Protein AF-0000000083411180 (afdb_homodimer)

Secondary structure (DSSP, 8-state):
-PPP-HHHHHHHHHHHHHHHIIIIIHHHHHHHHHHH----SHHHHHHHHHHHHHIIIIIIHHHHHHHHHHHHHHHHHSTTTTTSSHHHHHHHHHHHHHHHIIIIIIHHHHHHT---HHHHHH-HHHHHHHHHHHHHHHHHHHHHHHHHHHHHHH-TT-------/-PPP-HHHHHHHHHHHHHHHIIIIIHHHHHHHHHHH----SHHHHHHHHHHHHHIIIIIIHHHHHHHHHHHHHHHHHSTTTTTSSHHHHHHHHHHHHHHHIIIIIIHHHHHHT---HHHHHH-HHHHHHHHHHHHHHHHHHHHHHHHHHHHHHH-TT-------

Radius of gyration: 21.6 Å; Cα contacts (8 Å, |Δi|>4): 371; chains: 2; bounding box: 42×68×46 Å

pLDDT: mean 94.05, std 9.67, range [47.85, 98.76]

Nearest PDB structures (foldseek):
  6pe4-assembly1_H  TM=3.174E-01  e=6.346E+00  Saccharomyces cerevisiae S288C
  6h2e-assembly1_Q-2  TM=2.188E-01  e=1.494E+00  Aeromonas hydrophila subsp. hydrophila AL09-71
  8xgm-assembly1_A  TM=3.229E-01  e=8.076E+00  Homo sapiens
  6r1j-assembly1_J-2  TM=2.114E-01  e=5.491E+00  Aeromonas hydrophila J-1
  6h2e-assembly1_Q-2  TM=2.203E-01  e=1.494E+00  Aeromonas hydrophila subsp. hydrophila AL09-71

Organism: NCBI:txid2530390

Sequence (328 aa):
MKSLGITGQKWLKTFHLFAAILWIGCGVAMNLLRVAVTPTTPEGMSTLSLAIKILDDLLIFGGVIGILVTAIVYGIWTKWGFFRQRWLSVKWLLTIVMILIGWIIMGPAVNGNVQSPEWYLSNIDTYDANLATSAVWGPVQLLLLTVVLIISVFKPWKAKIKRPMKSLGITGQKWLKTFHLFAAILWIGCGVAMNLLRVAVTPTTPEGMSTLSLAIKILDDLLIFGGVIGILVTAIVYGIWTKWGFFRQRWLSVKWLLTIVMILIGWIIMGPAVNGNVQSPEWYLSNIDTYDANLATSAVWGPVQLLLLTVVLIISVFKPWKAKIKRP

Structure (mmCIF, N/CA/C/O backbone):
data_AF-0000000083411180-model_v1
#
loop_
_entity.id
_entity.type
_entity.pdbx_description
1 polymer 'DUF2269 family protein'
#
loop_
_atom_site.group_PDB
_atom_site.id
_atom_site.type_symbol
_atom_site.label_atom_id
_atom_site.label_alt_id
_atom_site.label_comp_id
_atom_site.label_asym_id
_atom_site.label_entity_id
_atom_site.label_seq_id
_atom_site.pdbx_PDB_ins_code
_atom_site.Cartn_x
_atom_site.Cartn_y
_atom_site.Cartn_z
_atom_site.occupancy
_atom_site.B_iso_or_equiv
_atom_site.auth_seq_id
_atom_site.auth_comp_id
_atom_site.auth_asym_id
_atom_site.auth_atom_id
_atom_site.pdbx_PDB_model_num
ATOM 1 N N . MET A 1 1 ? -13.916 14.996 29.148 1 50.85 1 MET A N 1
ATOM 2 C CA . MET A 1 1 ? -12.967 13.906 28.938 1 50.85 1 MET A CA 1
ATOM 3 C C . MET A 1 1 ? -11.643 14.435 28.395 1 50.85 1 MET A C 1
ATOM 5 O O . MET A 1 1 ? -11.603 15.495 27.769 1 50.85 1 MET A O 1
ATOM 9 N N . LYS A 1 2 ? -10.488 14.016 28.908 1 68.26 2 LYS A N 1
ATOM 10 C CA . LYS A 1 2 ? -9.198 14.638 28.624 1 68.26 2 LYS A CA 1
ATOM 11 C C . LYS A 1 2 ? -8.8 14.438 27.165 1 68.26 2 LYS A C 1
ATOM 13 O O . LYS A 1 2 ? -8.918 13.334 26.629 1 68.26 2 LYS A O 1
ATOM 18 N N . SER A 1 3 ? -8.649 15.371 26.339 1 84.63 3 SER A N 1
ATOM 19 C CA . SER A 1 3 ? -8.206 15.4 24.949 1 84.63 3 SER A CA 1
ATOM 20 C C . SER A 1 3 ? -6.733 15.026 24.83 1 84.63 3 SER A C 1
ATOM 22 O O . SER A 1 3 ? -5.955 15.24 25.763 1 84.63 3 SER A O 1
ATOM 24 N N . LEU A 1 4 ? -6.436 14.191 23.864 1 89.05 4 LEU A N 1
ATOM 25 C CA . LEU A 1 4 ? -5.054 13.807 23.597 1 89.05 4 LEU A CA 1
ATOM 26 C C . LEU A 1 4 ? -4.169 15.038 23.438 1 89.05 4 LEU A C 1
ATOM 28 O O . LEU A 1 4 ? -4.584 16.033 22.839 1 89.05 4 LEU A O 1
ATOM 32 N N . GLY A 1 5 ? -3.046 14.958 24.093 1 92.14 5 GLY A N 1
ATOM 33 C CA . GLY A 1 5 ? -2.061 16.004 23.869 1 92.14 5 GLY A CA 1
ATOM 34 C C . GLY A 1 5 ? -1.493 15.999 22.463 1 92.14 5 GLY A C 1
ATOM 35 O O . GLY A 1 5 ? -1.866 15.159 21.64 1 92.14 5 GLY A O 1
ATOM 36 N N . ILE A 1 6 ? -0.685 16.933 22.155 1 92.09 6 ILE A N 1
ATOM 37 C CA . ILE A 1 6 ? -0.14 17.117 20.814 1 92.09 6 ILE A CA 1
ATOM 38 C C . ILE A 1 6 ? 0.638 15.871 20.398 1 92.09 6 ILE A C 1
ATOM 40 O O . ILE A 1 6 ? 0.512 15.403 19.263 1 92.09 6 ILE A O 1
ATOM 44 N N . THR A 1 7 ? 1.484 15.313 21.27 1 94.46 7 THR A N 1
ATOM 45 C CA . THR A 1 7 ? 2.273 14.124 20.969 1 94.46 7 THR A CA 1
ATOM 46 C C . THR A 1 7 ? 1.366 12.925 20.709 1 94.46 7 THR A C 1
ATOM 48 O O . THR A 1 7 ? 1.62 12.133 19.798 1 94.46 7 THR A O 1
ATOM 51 N N . GLY A 1 8 ? 0.385 12.74 21.547 1 95.41 8 GLY A N 1
ATOM 52 C CA . GLY A 1 8 ? -0.59 11.681 21.338 1 95.41 8 GLY A CA 1
ATOM 53 C C . GLY A 1 8 ? -1.296 11.776 19.999 1 95.41 8 GLY A C 1
ATOM 54 O O . GLY A 1 8 ? -1.516 10.762 19.334 1 95.41 8 GLY A O 1
ATOM 55 N N . GLN A 1 9 ? -1.606 12.923 19.578 1 94.99 9 GLN A N 1
ATOM 56 C CA . GLN A 1 9 ? -2.277 13.131 18.299 1 94.99 9 GLN A CA 1
ATOM 57 C C . GLN A 1 9 ? -1.353 12.796 17.132 1 94.99 9 GLN A C 1
ATOM 59 O O . GLN A 1 9 ? -1.802 12.284 16.105 1 94.99 9 GLN A O 1
ATOM 64 N N . LYS A 1 10 ? -0.122 13.113 17.309 1 96.63 10 LYS A N 1
ATOM 65 C CA . LYS A 1 10 ? 0.842 12.782 16.264 1 96.63 10 LYS A CA 1
ATOM 66 C C . LYS A 1 10 ? 0.992 11.271 16.112 1 96.63 10 LYS A C 1
ATOM 68 O O . LYS A 1 10 ? 1.085 10.76 14.994 1 96.63 10 LYS A O 1
ATOM 73 N N . TRP A 1 11 ? 1 10.586 17.222 1 97.34 11 TRP A N 1
ATOM 74 C CA . TRP A 1 11 ? 1.05 9.129 17.159 1 97.34 11 TRP A CA 1
ATOM 75 C C . TRP A 1 11 ? -0.223 8.567 16.534 1 97.34 11 TRP A C 1
ATOM 77 O O . TRP A 1 11 ? -0.169 7.622 15.744 1 97.34 11 TRP A O 1
ATOM 87 N N . LEU A 1 12 ? -1.324 9.099 16.984 1 96.78 12 LEU A N 1
ATOM 88 C CA . LEU A 1 12 ? -2.593 8.675 16.403 1 96.78 12 LEU A CA 1
ATOM 89 C C . LEU A 1 12 ? -2.59 8.868 14.89 1 96.78 12 LEU A C 1
ATOM 91 O O . LEU A 1 12 ? -3.021 7.984 14.147 1 96.78 12 LEU A O 1
ATOM 95 N N . LYS A 1 13 ? -2.102 10.02 14.448 1 97.51 13 LYS A N 1
ATOM 96 C CA . LYS A 1 13 ? -1.993 10.299 13.019 1 97.51 13 LYS A CA 1
ATOM 97 C C . LYS A 1 13 ? -1.077 9.292 12.33 1 97.51 13 LYS A C 1
ATOM 99 O O . LYS A 1 13 ? -1.385 8.81 11.238 1 97.51 13 LYS A O 1
ATOM 104 N N . THR A 1 14 ? -0.005 9.012 12.95 1 98.24 14 THR A N 1
ATOM 105 C CA . THR A 1 14 ? 0.943 8.051 12.399 1 98.24 14 THR A CA 1
ATOM 106 C C . THR A 1 14 ? 0.282 6.689 12.204 1 98.24 14 THR A C 1
ATOM 108 O O . THR A 1 14 ? 0.379 6.094 11.129 1 98.24 14 THR A O 1
ATOM 111 N N . PHE A 1 15 ? -0.417 6.241 13.208 1 98.25 15 PHE A N 1
ATOM 112 C CA . PHE A 1 15 ? -1.075 4.942 13.137 1 98.25 15 PHE A CA 1
ATOM 113 C C . PHE A 1 15 ? -2.197 4.959 12.105 1 98.25 15 PHE A C 1
ATOM 115 O O . PHE A 1 15 ? -2.398 3.981 11.382 1 98.25 15 PHE A O 1
ATOM 122 N N . HIS A 1 16 ? -2.905 6.027 12.081 1 98.1 16 HIS A N 1
ATOM 123 C CA . HIS A 1 16 ? -3.975 6.184 11.103 1 98.1 16 HIS A CA 1
ATOM 124 C C . HIS A 1 16 ? -3.432 6.141 9.679 1 98.1 16 HIS A C 1
ATOM 126 O O . HIS A 1 16 ? -3.985 5.452 8.819 1 98.1 16 HIS A O 1
ATOM 132 N N . LEU A 1 17 ? -2.334 6.837 9.452 1 98.46 17 LEU A N 1
ATOM 133 C CA . LEU A 1 17 ? -1.699 6.844 8.139 1 98.46 17 LEU A CA 1
ATOM 134 C C . LEU A 1 17 ? -1.209 5.45 7.763 1 98.46 17 LEU A C 1
ATOM 136 O O . LEU A 1 17 ? -1.357 5.023 6.616 1 98.46 17 LEU A O 1
ATOM 140 N N . PHE A 1 18 ? -0.658 4.775 8.721 1 98.53 18 PHE A N 1
ATOM 141 C CA . PHE A 1 18 ? -0.179 3.424 8.456 1 98.53 18 PHE A CA 1
ATOM 142 C C . PHE A 1 18 ? -1.332 2.508 8.064 1 98.53 18 PHE A C 1
ATOM 144 O O . PHE A 1 18 ? -1.211 1.714 7.129 1 98.53 18 PHE A O 1
ATOM 151 N N . ALA A 1 19 ? -2.407 2.587 8.777 1 98.62 19 ALA A N 1
ATOM 152 C CA . ALA A 1 19 ? -3.589 1.792 8.454 1 98.62 19 ALA A CA 1
ATOM 153 C C . ALA A 1 19 ? -4.111 2.128 7.06 1 98.62 19 ALA A C 1
ATOM 155 O O . ALA A 1 19 ? -4.51 1.236 6.307 1 98.62 19 ALA A O 1
ATOM 156 N N . ALA A 1 20 ? -4.122 3.363 6.716 1 98.61 20 ALA A N 1
ATOM 157 C CA . ALA A 1 20 ? -4.561 3.795 5.392 1 98.61 20 ALA A CA 1
ATOM 158 C C . ALA A 1 20 ? -3.648 3.239 4.303 1 98.61 20 ALA A C 1
ATOM 160 O O . ALA A 1 20 ? -4.119 2.821 3.243 1 98.61 20 ALA A O 1
ATOM 161 N N . ILE A 1 21 ? -2.388 3.244 4.555 1 98.75 21 ILE A N 1
ATOM 162 C CA . ILE A 1 21 ? -1.39 2.727 3.625 1 98.75 21 ILE A CA 1
ATOM 163 C C . ILE A 1 21 ? -1.644 1.243 3.369 1 98.75 21 ILE A C 1
ATOM 165 O O . ILE A 1 21 ? -1.565 0.781 2.228 1 98.75 21 ILE A O 1
ATOM 169 N N . LEU A 1 22 ? -1.953 0.564 4.42 1 98.66 22 LEU A N 1
ATOM 170 C CA . LEU A 1 22 ? -2.229 -0.859 4.26 1 98.66 22 LEU A CA 1
ATOM 171 C C . LEU A 1 22 ? -3.485 -1.079 3.423 1 98.66 22 LEU A C 1
ATOM 173 O O . LEU A 1 22 ? -3.499 -1.925 2.526 1 98.66 22 LEU A O 1
ATOM 177 N N . TRP A 1 23 ? -4.488 -0.313 3.718 1 98.64 23 TRP A N 1
ATOM 178 C CA . TRP A 1 23 ? -5.758 -0.484 3.02 1 98.64 23 TRP A CA 1
ATOM 179 C C . TRP A 1 23 ? -5.639 -0.052 1.562 1 98.64 23 TRP A C 1
ATOM 181 O O . TRP A 1 23 ? -5.845 -0.858 0.651 1 98.64 23 TRP A O 1
ATOM 191 N N . ILE A 1 24 ? -5.224 1.113 1.272 1 98.63 24 ILE A N 1
ATOM 192 C CA . ILE A 1 24 ? -5.169 1.659 -0.079 1 98.63 24 ILE A CA 1
ATOM 193 C C . ILE A 1 24 ? -4.055 0.974 -0.868 1 98.63 24 ILE A C 1
ATOM 195 O O . ILE A 1 24 ? -4.264 0.547 -2.006 1 98.63 24 ILE A O 1
ATOM 199 N N . GLY A 1 25 ? -2.874 0.87 -0.273 1 98.48 25 GLY A N 1
ATOM 200 C CA . GLY A 1 25 ? -1.745 0.254 -0.952 1 98.48 25 GLY A CA 1
ATOM 201 C C . GLY A 1 25 ? -2.006 -1.183 -1.359 1 98.48 25 GLY A C 1
ATOM 202 O O . GLY A 1 25 ? -1.682 -1.585 -2.479 1 98.48 25 GLY A O 1
ATOM 203 N N . CYS A 1 26 ? -2.559 -1.893 -0.445 1 98.1 26 CYS A N 1
ATOM 204 C CA . CYS A 1 26 ? -2.873 -3.283 -0.757 1 98.1 26 CYS A CA 1
ATOM 205 C C . CYS A 1 26 ? -3.976 -3.37 -1.805 1 98.1 26 CYS A C 1
ATOM 207 O O . CYS A 1 26 ? -3.966 -4.266 -2.651 1 98.1 26 CYS A O 1
ATOM 209 N N . GLY A 1 27 ? -4.971 -2.519 -1.673 1 98.19 27 GLY A N 1
ATOM 210 C CA . GLY A 1 27 ? -5.982 -2.471 -2.717 1 98.19 27 GLY A CA 1
ATOM 211 C C . GLY A 1 27 ? -5.397 -2.288 -4.105 1 98.19 27 GLY A C 1
ATOM 212 O O . GLY A 1 27 ? -5.787 -2.983 -5.045 1 98.19 27 GLY A O 1
ATOM 213 N N . VAL A 1 28 ? -4.476 -1.399 -4.241 1 98.64 28 VAL A N 1
ATOM 214 C CA . VAL A 1 28 ? -3.84 -1.153 -5.531 1 98.64 28 VAL A CA 1
ATOM 215 C C . VAL A 1 28 ? -3.053 -2.388 -5.963 1 98.64 28 VAL A C 1
ATOM 217 O O . VAL A 1 28 ? -3.12 -2.799 -7.124 1 98.64 28 VAL A O 1
ATOM 220 N N . ALA A 1 29 ? -2.34 -2.997 -5.045 1 98.65 29 ALA A N 1
ATOM 221 C CA . ALA A 1 29 ? -1.526 -4.172 -5.343 1 98.65 29 ALA A CA 1
ATOM 222 C C . ALA A 1 29 ? -2.389 -5.325 -5.845 1 98.65 29 ALA A C 1
ATOM 224 O O . ALA A 1 29 ? -2.067 -5.955 -6.855 1 98.65 29 ALA A O 1
ATOM 225 N N . MET A 1 30 ? -3.458 -5.566 -5.164 1 98.35 30 MET A N 1
ATOM 226 C CA . MET A 1 30 ? -4.34 -6.67 -5.534 1 98.35 30 MET A CA 1
ATOM 227 C C . MET A 1 30 ? -4.941 -6.446 -6.917 1 98.35 30 MET A C 1
ATOM 229 O O . MET A 1 30 ? -5.042 -7.38 -7.714 1 98.35 30 MET A O 1
ATOM 233 N N . ASN A 1 31 ? -5.375 -5.238 -7.127 1 97.97 31 ASN A N 1
ATOM 234 C CA . ASN A 1 31 ? -5.976 -4.941 -8.423 1 97.97 31 ASN A CA 1
ATOM 235 C C . ASN A 1 31 ? -4.954 -5.041 -9.552 1 97.97 31 ASN A C 1
ATOM 237 O O . ASN A 1 31 ? -5.277 -5.503 -10.648 1 97.97 31 ASN A O 1
ATOM 241 N N . LEU A 1 32 ? -3.763 -4.613 -9.283 1 98.43 32 LEU A N 1
ATOM 242 C CA . LEU A 1 32 ? -2.714 -4.73 -10.29 1 98.43 32 LEU A CA 1
ATOM 243 C C . LEU A 1 32 ? -2.4 -6.194 -10.581 1 98.43 32 LEU A C 1
ATOM 245 O O . LEU A 1 32 ? -2.288 -6.59 -11.743 1 98.43 32 LEU A O 1
ATOM 249 N N . LEU A 1 33 ? -2.272 -6.999 -9.586 1 98.32 33 LEU A N 1
ATOM 250 C CA . LEU A 1 33 ? -1.965 -8.414 -9.767 1 98.32 33 LEU A CA 1
ATOM 251 C C . LEU A 1 33 ? -3.053 -9.107 -10.58 1 98.32 33 LEU A C 1
ATOM 253 O O . LEU A 1 33 ? -2.757 -9.941 -11.438 1 98.32 33 LEU A O 1
ATOM 257 N N . ARG A 1 34 ? -4.247 -8.739 -10.26 1 96.77 34 ARG A N 1
ATOM 258 C CA . ARG A 1 34 ? -5.374 -9.352 -10.956 1 96.77 34 ARG A CA 1
ATOM 259 C C . ARG A 1 34 ? -5.282 -9.116 -12.46 1 96.77 34 ARG A C 1
ATOM 261 O O . ARG A 1 34 ? -5.597 -10.006 -13.253 1 96.77 34 ARG A O 1
ATOM 268 N N . VAL A 1 35 ? -4.807 -7.98 -12.846 1 96.78 35 VAL A N 1
ATOM 269 C CA . VAL A 1 35 ? -4.848 -7.635 -14.264 1 96.78 35 VAL A CA 1
ATOM 270 C C . VAL A 1 35 ? -3.508 -7.968 -14.916 1 96.78 35 VAL A C 1
ATOM 272 O O . VAL A 1 35 ? -3.45 -8.271 -16.109 1 96.78 35 VAL A O 1
ATOM 275 N N . ALA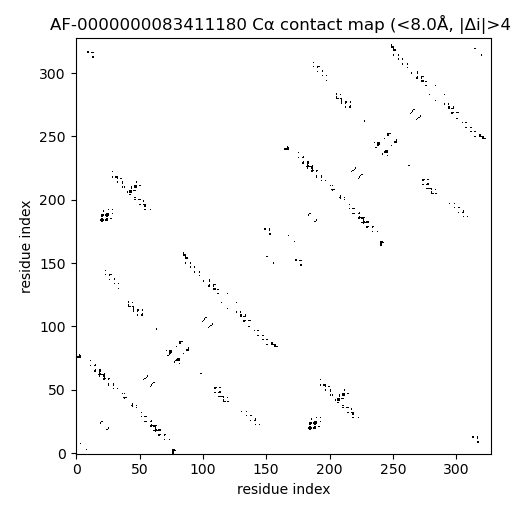 A 1 36 ? -2.445 -7.981 -14.22 1 97.35 36 ALA A N 1
ATOM 276 C CA . ALA A 1 36 ? -1.12 -8.05 -14.831 1 97.35 36 ALA A CA 1
ATOM 277 C C . ALA A 1 36 ? -0.561 -9.469 -14.771 1 97.35 36 ALA A C 1
ATOM 279 O O . ALA A 1 36 ? 0.407 -9.791 -15.463 1 97.35 36 ALA A O 1
ATOM 280 N N . VAL A 1 37 ? -1.049 -10.266 -13.89 1 97.21 37 VAL A N 1
ATOM 281 C CA . VAL A 1 37 ? -0.629 -11.66 -13.79 1 97.21 37 VAL A CA 1
ATOM 282 C C . VAL A 1 37 ? -1.756 -12.574 -14.265 1 97.21 37 VAL A C 1
ATOM 284 O O . VAL A 1 37 ? -2.807 -12.66 -13.624 1 97.21 37 VAL A O 1
ATOM 287 N N . THR A 1 38 ? -1.512 -13.287 -15.366 1 96.1 38 THR A N 1
ATOM 288 C CA . THR A 1 38 ? -2.534 -14.134 -15.971 1 96.1 38 THR A CA 1
ATOM 289 C C . THR A 1 38 ? -2.045 -15.575 -16.083 1 96.1 38 THR A C 1
ATOM 291 O O . THR A 1 38 ? -1.661 -16.024 -17.166 1 96.1 38 THR A O 1
ATOM 294 N N . PRO A 1 39 ? -2.17 -16.252 -14.993 1 95.53 39 PRO A N 1
ATOM 295 C CA . PRO A 1 39 ? -1.729 -17.648 -15.056 1 95.53 39 PRO A CA 1
ATOM 296 C C . PRO A 1 39 ? -2.577 -18.492 -16.004 1 95.53 39 PRO A C 1
ATOM 298 O O . PRO A 1 39 ? -3.789 -18.285 -16.105 1 95.53 39 PRO A O 1
ATOM 301 N N . THR A 1 40 ? -1.928 -19.483 -16.65 1 94.03 40 THR A N 1
ATOM 302 C CA . THR A 1 40 ? -2.622 -20.347 -17.599 1 94.03 40 THR A CA 1
ATOM 303 C C . THR A 1 40 ? -2.678 -21.782 -17.084 1 94.03 40 THR A C 1
ATOM 305 O O . THR A 1 40 ? -3.256 -22.658 -17.731 1 94.03 40 THR A O 1
ATOM 308 N N . THR A 1 41 ? -2.067 -22.085 -16 1 96.49 41 THR A N 1
ATOM 309 C CA . THR A 1 41 ? -2.082 -23.421 -15.414 1 96.49 41 THR A CA 1
ATOM 310 C C . THR A 1 41 ? -2.838 -23.422 -14.089 1 96.49 41 THR A C 1
ATOM 312 O O . THR A 1 41 ? -2.88 -22.407 -13.391 1 96.49 41 THR A O 1
ATOM 315 N N . PRO A 1 42 ? -3.373 -24.547 -13.705 1 97.52 42 PRO A N 1
ATOM 316 C CA . PRO A 1 42 ? -4.073 -24.655 -12.422 1 97.52 42 PRO A CA 1
ATOM 317 C C . PRO A 1 42 ? -3.19 -24.276 -11.235 1 97.52 42 PRO A C 1
ATOM 319 O O . PRO A 1 42 ? -3.655 -23.62 -10.299 1 97.52 42 PRO A O 1
ATOM 322 N N . GLU A 1 43 ? -1.929 -24.665 -11.274 1 97.32 43 GLU A N 1
ATOM 323 C CA . GLU A 1 43 ? -1.007 -24.339 -10.19 1 97.32 43 GLU A CA 1
ATOM 324 C C . GLU A 1 43 ? -0.784 -22.833 -10.089 1 97.32 43 GLU A C 1
ATOM 326 O O . GLU A 1 43 ? -0.739 -22.279 -8.988 1 97.32 43 GLU A O 1
ATOM 331 N N . GLY A 1 44 ? -0.622 -22.253 -11.253 1 97.78 44 GLY A N 1
ATOM 332 C CA . GLY A 1 44 ? -0.48 -20.806 -11.279 1 97.78 44 GLY A CA 1
ATOM 333 C C . GLY A 1 44 ? -1.711 -20.076 -10.776 1 97.78 44 GLY A C 1
ATOM 334 O O . GLY A 1 44 ? -1.6 -19.104 -10.027 1 97.78 44 GLY A O 1
ATOM 335 N N . MET A 1 45 ? -2.86 -20.552 -11.174 1 98.18 45 MET A N 1
ATOM 336 C CA . MET A 1 45 ? -4.121 -19.952 -10.745 1 98.18 45 MET A CA 1
ATOM 337 C C . MET A 1 45 ? -4.297 -20.08 -9.235 1 98.18 45 MET A C 1
ATOM 339 O O . MET A 1 45 ? -4.716 -19.13 -8.572 1 98.18 45 MET A O 1
ATOM 343 N N . SER A 1 46 ? -3.986 -21.202 -8.732 1 98.26 46 SER A N 1
ATOM 344 C CA . SER A 1 46 ? -4.08 -21.439 -7.295 1 98.26 46 SER A CA 1
ATOM 345 C C . SER A 1 46 ? -3.13 -20.53 -6.522 1 98.26 46 SER A C 1
ATOM 347 O O . SER A 1 46 ? -3.513 -19.941 -5.509 1 98.26 46 SER A O 1
ATOM 349 N N . THR A 1 47 ? -1.916 -20.36 -7.012 1 98.39 47 THR A N 1
ATOM 350 C CA . THR A 1 47 ? -0.911 -19.534 -6.354 1 98.39 47 THR A CA 1
ATOM 351 C C . THR A 1 47 ? -1.335 -18.068 -6.348 1 98.39 47 THR A C 1
ATOM 353 O O . THR A 1 47 ? -1.26 -17.399 -5.315 1 98.39 47 THR A O 1
ATOM 356 N N . LEU A 1 48 ? -1.782 -17.586 -7.469 1 98.47 48 LEU A N 1
ATOM 357 C CA . LEU A 1 48 ? -2.205 -16.192 -7.557 1 98.47 48 LEU A CA 1
ATOM 358 C C . LEU A 1 48 ? -3.421 -15.936 -6.673 1 98.47 48 LEU A C 1
ATOM 360 O O . LEU A 1 48 ? -3.488 -14.916 -5.983 1 98.47 48 LEU A O 1
ATOM 364 N N . SER A 1 49 ? -4.365 -16.836 -6.678 1 98.48 49 SER A N 1
ATOM 365 C CA . SER A 1 49 ? -5.57 -16.689 -5.868 1 98.48 49 SER A CA 1
ATOM 366 C C . SER A 1 49 ? -5.238 -16.67 -4.38 1 98.48 49 SER A C 1
ATOM 368 O O . SER A 1 49 ? -5.809 -15.884 -3.621 1 98.48 49 SER A O 1
ATOM 370 N N . LEU A 1 50 ? -4.355 -17.507 -4 1 98.5 50 LEU A N 1
ATOM 371 C CA . LEU A 1 50 ? -3.92 -17.525 -2.607 1 98.5 50 LEU A CA 1
ATOM 372 C C . LEU A 1 50 ? -3.223 -16.22 -2.239 1 98.5 50 LEU A C 1
ATOM 374 O O . LEU A 1 50 ? -3.453 -15.671 -1.159 1 98.5 50 LEU A O 1
ATOM 378 N N . ALA A 1 51 ? -2.347 -15.731 -3.079 1 98.6 51 ALA A N 1
ATOM 379 C CA . ALA A 1 51 ? -1.655 -14.466 -2.852 1 98.6 51 ALA A CA 1
ATOM 380 C C . ALA A 1 51 ? -2.648 -13.331 -2.616 1 98.6 51 ALA A C 1
ATOM 382 O O . ALA A 1 51 ? -2.507 -12.562 -1.663 1 98.6 51 ALA A O 1
ATOM 383 N N . ILE A 1 52 ? -3.638 -13.283 -3.435 1 98.49 52 ILE A N 1
ATOM 384 C CA . ILE A 1 52 ? -4.643 -12.229 -3.348 1 98.49 52 ILE A CA 1
ATOM 385 C C . ILE A 1 52 ? -5.429 -12.371 -2.047 1 98.49 52 ILE A C 1
ATOM 387 O O . ILE A 1 52 ? -5.692 -11.38 -1.362 1 98.49 52 ILE A O 1
ATOM 391 N N . LYS A 1 53 ? -5.786 -13.55 -1.695 1 98.46 53 LYS A N 1
ATOM 392 C CA . LYS A 1 53 ? -6.533 -13.776 -0.461 1 98.46 53 LYS A CA 1
ATOM 393 C C . LYS A 1 53 ? -5.715 -13.364 0.759 1 98.46 53 LYS A C 1
ATOM 395 O O . LYS A 1 53 ? -6.25 -12.778 1.703 1 98.46 53 LYS A O 1
ATOM 400 N N . ILE A 1 54 ? -4.486 -13.685 0.757 1 98.49 54 ILE A N 1
ATOM 401 C CA . ILE A 1 54 ? -3.621 -13.365 1.888 1 98.49 54 ILE A CA 1
ATOM 402 C C . ILE A 1 54 ? -3.507 -11.85 2.037 1 98.49 54 ILE A C 1
ATOM 404 O O . ILE A 1 54 ? -3.579 -11.322 3.149 1 98.49 54 ILE A O 1
ATOM 408 N N . LEU A 1 55 ? -3.288 -11.139 0.927 1 98.57 55 LEU A N 1
ATOM 409 C CA . LEU A 1 55 ? -3.266 -9.68 0.964 1 98.57 55 LEU A CA 1
ATOM 410 C C . LEU A 1 55 ? -4.571 -9.131 1.531 1 98.57 55 LEU A C 1
ATOM 412 O O . LEU A 1 55 ? -4.556 -8.213 2.354 1 98.57 55 LEU A O 1
ATOM 416 N N . ASP A 1 56 ? -5.634 -9.698 1.094 1 98.07 56 ASP A N 1
ATOM 417 C CA . ASP A 1 56 ? -6.946 -9.256 1.558 1 98.07 56 ASP A CA 1
ATOM 418 C C . ASP A 1 56 ? -7.128 -9.544 3.046 1 98.07 56 ASP A C 1
ATOM 420 O O . ASP A 1 56 ? -7.482 -8.651 3.818 1 98.07 56 ASP A O 1
ATOM 424 N N . ASP A 1 57 ? -6.825 -10.724 3.504 1 97.45 57 ASP A N 1
ATOM 425 C CA . ASP A 1 57 ? -7.131 -11.212 4.845 1 97.45 57 ASP A CA 1
ATOM 426 C C . ASP A 1 57 ? -6.214 -10.571 5.885 1 97.45 57 ASP A C 1
ATOM 428 O O . ASP A 1 57 ? -6.584 -10.447 7.054 1 97.45 57 ASP A O 1
ATOM 432 N N . LEU A 1 58 ? -5.067 -10.144 5.466 1 97.87 58 LEU A N 1
ATOM 433 C CA . LEU A 1 58 ? -4.128 -9.666 6.475 1 97.87 58 LEU A CA 1
ATOM 434 C C . LEU A 1 58 ? -3.905 -8.163 6.34 1 97.87 58 LEU A C 1
ATOM 436 O O . LEU A 1 58 ? -4.081 -7.416 7.305 1 97.87 58 LEU A O 1
ATOM 440 N N . LEU A 1 59 ? -3.614 -7.713 5.177 1 98.31 59 LEU A N 1
ATOM 441 C CA . LEU A 1 59 ? -3.25 -6.306 5.048 1 98.31 59 LEU A CA 1
ATOM 442 C C . LEU A 1 59 ? -4.493 -5.432 4.925 1 98.31 59 LEU A C 1
ATOM 444 O O . LEU A 1 59 ? -4.615 -4.419 5.618 1 98.31 59 LEU A O 1
ATOM 448 N N . ILE A 1 60 ? -5.429 -5.826 4 1 98.35 60 ILE A N 1
ATOM 449 C CA . ILE A 1 60 ? -6.65 -5.038 3.875 1 98.35 60 ILE A CA 1
ATOM 450 C C . ILE A 1 60 ? -7.432 -5.087 5.186 1 98.35 60 ILE A C 1
ATOM 452 O O . ILE A 1 60 ? -7.844 -4.05 5.71 1 98.35 60 ILE A O 1
ATOM 456 N N . PHE A 1 61 ? -7.647 -6.288 5.675 1 98.07 61 PHE A N 1
ATOM 457 C CA . PHE A 1 61 ? -8.383 -6.438 6.924 1 98.07 61 PHE A CA 1
ATOM 458 C C . PHE A 1 61 ? -7.706 -5.662 8.048 1 98.07 61 PHE A C 1
ATOM 460 O O . PHE A 1 61 ? -8.369 -4.94 8.797 1 98.07 61 PHE A O 1
ATOM 467 N N . GLY A 1 62 ? -6.41 -5.79 8.232 1 98.08 62 GLY A N 1
ATOM 468 C CA . GLY A 1 62 ? -5.677 -5.022 9.226 1 98.08 62 GLY A CA 1
ATOM 469 C C . GLY A 1 62 ? -5.82 -3.523 9.046 1 98.08 62 GLY A C 1
ATOM 470 O O . GLY A 1 62 ? -5.964 -2.786 10.024 1 98.08 62 GLY A O 1
ATOM 471 N N . GLY A 1 63 ? -5.721 -3.036 7.796 1 98.55 63 GLY A N 1
ATOM 472 C CA . GLY A 1 63 ? -5.932 -1.625 7.515 1 98.55 63 GLY A CA 1
ATOM 473 C C . GLY A 1 63 ? -7.315 -1.139 7.909 1 98.55 63 GLY A C 1
ATOM 474 O O . GLY A 1 63 ? -7.456 -0.065 8.497 1 98.55 63 GLY A O 1
ATOM 475 N N . VAL A 1 64 ? -8.31 -1.92 7.568 1 98.27 64 VAL A N 1
ATOM 476 C CA . VAL A 1 64 ? -9.691 -1.568 7.881 1 98.27 64 VAL A CA 1
ATOM 477 C C . VAL A 1 64 ? -9.87 -1.473 9.395 1 98.27 64 VAL A C 1
ATOM 479 O O . VAL A 1 64 ? -10.426 -0.496 9.9 1 98.27 64 VAL A O 1
ATOM 482 N N . ILE A 1 65 ? -9.401 -2.439 10.145 1 98.51 65 ILE A N 1
ATOM 483 C CA . ILE A 1 65 ? -9.5 -2.431 11.601 1 98.51 65 ILE A CA 1
ATOM 484 C C . ILE A 1 65 ? -8.735 -1.236 12.164 1 98.51 65 ILE A C 1
ATOM 486 O O . ILE A 1 65 ? -9.23 -0.536 13.051 1 98.51 65 ILE A O 1
ATOM 490 N N . GLY A 1 66 ? -7.54 -1.008 11.664 1 98.45 66 GLY A N 1
ATOM 491 C CA . GLY A 1 66 ? -6.758 0.135 12.106 1 98.45 66 GLY A CA 1
ATOM 492 C C . GLY A 1 66 ? -7.456 1.461 11.875 1 98.45 66 GLY A C 1
ATOM 493 O O . GLY A 1 66 ? -7.434 2.339 12.74 1 98.45 66 GLY A O 1
ATOM 494 N N . ILE A 1 67 ? -8.052 1.602 10.72 1 98.27 67 ILE A N 1
ATOM 495 C CA . ILE A 1 67 ? -8.772 2.824 10.378 1 98.27 67 ILE A CA 1
ATOM 496 C C . ILE A 1 67 ? -9.951 3.012 11.331 1 98.27 67 ILE A C 1
ATOM 498 O O . ILE A 1 67 ? -10.169 4.11 11.849 1 98.27 67 ILE A O 1
ATOM 502 N N . LEU A 1 68 ? -10.697 1.977 11.61 1 97.67 68 LEU A N 1
ATOM 503 C CA . LEU A 1 68 ? -11.857 2.072 12.489 1 97.67 68 LEU A CA 1
ATOM 504 C C . LEU A 1 68 ? -11.435 2.42 13.912 1 97.67 68 LEU A C 1
ATOM 506 O O . LEU A 1 68 ? -12.05 3.273 14.556 1 97.67 68 LEU A O 1
ATOM 510 N N . VAL A 1 69 ? -10.405 1.799 14.403 1 97.79 69 VAL A N 1
ATOM 511 C CA . VAL A 1 69 ? -9.921 2.052 15.756 1 97.79 69 VAL A CA 1
ATOM 512 C C . VAL A 1 69 ? -9.439 3.496 15.871 1 97.79 69 VAL A C 1
ATOM 514 O O . VAL A 1 69 ? -9.816 4.211 16.804 1 97.79 69 VAL A O 1
ATOM 517 N N . THR A 1 70 ? -8.648 3.955 14.91 1 96.78 70 THR A N 1
ATOM 518 C CA . THR A 1 70 ? -8.118 5.312 14.983 1 96.78 70 THR A CA 1
ATOM 519 C C . THR A 1 70 ? -9.23 6.338 14.786 1 96.78 70 THR A C 1
ATOM 521 O O . THR A 1 70 ? -9.188 7.426 15.364 1 96.78 70 THR A O 1
ATOM 524 N N . ALA A 1 71 ? -10.149 5.998 13.946 1 94.6 71 ALA A N 1
ATOM 525 C CA . ALA A 1 71 ? -11.288 6.895 13.765 1 94.6 71 ALA A CA 1
ATOM 526 C C . ALA A 1 71 ? -12.074 7.052 15.064 1 94.6 71 ALA A C 1
ATOM 528 O O . ALA A 1 71 ? -12.528 8.151 15.393 1 94.6 71 ALA A O 1
ATOM 529 N N . ILE A 1 72 ? -12.278 6.022 15.792 1 94.86 72 ILE A N 1
ATOM 530 C CA . ILE A 1 72 ? -12.99 6.062 17.065 1 94.86 72 ILE A CA 1
ATOM 531 C C . ILE A 1 72 ? -12.193 6.884 18.076 1 94.86 72 ILE A C 1
ATOM 533 O O . ILE A 1 72 ? -12.758 7.714 18.793 1 94.86 72 ILE A O 1
ATOM 537 N N . VAL A 1 73 ? -10.924 6.644 18.131 1 94.23 73 VAL A N 1
ATOM 538 C CA . VAL A 1 73 ? -10.078 7.392 19.054 1 94.23 73 VAL A CA 1
ATOM 539 C C . VAL A 1 73 ? -10.12 8.878 18.705 1 94.23 73 VAL A C 1
ATOM 541 O O . VAL A 1 73 ? -10.226 9.728 19.592 1 94.23 73 VAL A O 1
ATOM 544 N N . TYR A 1 74 ? -10.068 9.229 17.449 1 91.31 74 TYR A N 1
ATOM 545 C CA . TYR A 1 74 ? -10.201 10.616 17.018 1 91.31 74 TYR A CA 1
ATOM 546 C C . TYR A 1 74 ? -11.522 11.21 17.493 1 91.31 74 TYR A C 1
ATOM 548 O O . TYR A 1 74 ? -11.564 12.35 17.961 1 91.31 74 TYR A O 1
ATOM 556 N N . GLY A 1 75 ? -12.537 10.486 17.314 1 89.67 75 GLY A N 1
ATOM 557 C CA . GLY A 1 75 ? -13.865 10.959 17.672 1 89.67 75 GLY A CA 1
ATOM 558 C C . GLY A 1 75 ? -14.031 11.202 19.16 1 89.67 75 GLY A C 1
ATOM 559 O O . GLY A 1 75 ? -14.718 12.141 19.568 1 89.67 75 GLY A O 1
ATOM 560 N N . ILE A 1 76 ? -13.375 10.461 19.96 1 90.58 76 ILE A N 1
ATOM 561 C CA . ILE A 1 76 ? -13.586 10.51 21.403 1 90.58 76 ILE A CA 1
ATOM 562 C C . ILE A 1 76 ? -12.555 11.435 22.044 1 90.58 76 ILE A C 1
ATOM 564 O O . ILE A 1 76 ? -12.881 12.206 22.95 1 90.58 76 ILE A O 1
ATOM 568 N N . TRP A 1 77 ? -11.38 11.378 21.577 1 89.73 77 TRP A N 1
ATOM 569 C CA . TRP A 1 77 ? -10.303 11.963 22.368 1 89.73 77 TRP A CA 1
ATOM 570 C C . TRP A 1 77 ? -9.689 13.161 21.65 1 89.73 77 TRP A C 1
ATOM 572 O O . TRP A 1 77 ? -8.585 13.595 21.987 1 89.73 77 TRP A O 1
ATOM 582 N N . THR A 1 78 ? -10.352 13.62 20.622 1 84.93 78 THR A N 1
ATOM 583 C CA . THR A 1 78 ? -9.919 14.862 19.992 1 84.93 78 THR A CA 1
ATOM 584 C C . THR A 1 78 ? -11.095 15.818 19.816 1 84.93 78 THR A C 1
ATOM 586 O O . THR A 1 78 ? -12.238 15.466 20.118 1 84.93 78 THR A O 1
ATOM 589 N N . LYS A 1 79 ? -10.765 17.06 19.364 1 80.55 79 LYS A N 1
ATOM 590 C CA . LYS A 1 79 ? -11.765 18.119 19.264 1 80.55 79 LYS A CA 1
ATOM 591 C C . LYS A 1 79 ? -12.698 17.885 18.08 1 80.55 79 LYS A C 1
ATOM 593 O O . LYS A 1 79 ? -13.732 18.545 17.957 1 80.55 79 LYS A O 1
ATOM 598 N N . TRP A 1 80 ? -12.341 16.926 17.276 1 80.46 80 TRP A N 1
ATOM 599 C CA . TRP A 1 80 ? -13.064 16.778 16.017 1 80.46 80 TRP A CA 1
ATOM 600 C C . TRP A 1 80 ? -14.384 16.043 16.231 1 80.46 80 TRP A C 1
ATOM 602 O O . TRP A 1 80 ? -15.326 16.21 15.453 1 80.46 80 TRP A O 1
ATOM 612 N N . GLY A 1 81 ? -14.499 15.169 17.296 1 78.73 81 GLY A N 1
ATOM 613 C CA . GLY A 1 81 ? -15.733 14.43 17.504 1 78.73 81 GLY A CA 1
ATOM 614 C C . GLY A 1 81 ? -16.076 13.504 16.352 1 78.73 81 GLY A C 1
ATOM 615 O O . GLY A 1 81 ? -15.255 13.288 15.458 1 78.73 81 GLY A O 1
ATOM 616 N N . PHE A 1 82 ? -17.248 12.935 16.268 1 79.92 82 PHE A N 1
ATOM 617 C CA . PHE A 1 82 ? -17.637 11.966 15.251 1 79.92 82 PHE A CA 1
ATOM 618 C C . PHE A 1 82 ? -18.346 12.653 14.091 1 79.92 82 PHE A C 1
ATOM 620 O O . PHE A 1 82 ? -18.095 12.335 12.927 1 79.92 82 PHE A O 1
ATOM 627 N N . PHE A 1 83 ? -19.182 13.586 14.322 1 80.82 83 PHE A N 1
ATOM 628 C CA . PHE A 1 83 ? -20.02 14.151 13.27 1 80.82 83 PHE A CA 1
ATOM 629 C C . PHE A 1 83 ? -20.074 15.67 13.38 1 80.82 83 PHE A C 1
ATOM 631 O O . PHE A 1 83 ? -21.077 16.289 13.016 1 80.82 83 PHE A O 1
ATOM 638 N N . ARG A 1 84 ? -19.048 16.205 13.813 1 82.64 84 ARG A N 1
ATOM 639 C CA . ARG A 1 84 ? -19.064 17.647 14.037 1 82.64 84 ARG A CA 1
ATOM 640 C C . ARG A 1 84 ? -18.8 18.405 12.741 1 82.64 84 ARG A C 1
ATOM 642 O O . ARG A 1 84 ? -19.26 19.536 12.572 1 82.64 84 ARG A O 1
ATOM 649 N N . GLN A 1 85 ? -18.123 17.682 11.901 1 87.36 85 GLN A N 1
ATOM 650 C CA . GLN A 1 85 ? -17.825 18.275 10.602 1 87.36 85 GLN A CA 1
ATOM 651 C C . GLN A 1 85 ? -18.424 17.448 9.468 1 87.36 85 GLN A C 1
ATOM 653 O O . GLN A 1 85 ? -18.422 16.216 9.524 1 87.36 85 GLN A O 1
ATOM 658 N N . ARG A 1 86 ? -18.881 18.115 8.549 1 91.12 86 ARG A N 1
ATOM 659 C CA . ARG A 1 86 ? -19.531 17.43 7.435 1 91.12 86 ARG A CA 1
ATOM 660 C C . ARG A 1 86 ? -18.556 16.501 6.721 1 91.12 86 ARG A C 1
ATOM 662 O O . ARG A 1 86 ? -18.924 15.395 6.32 1 91.12 86 ARG A O 1
ATOM 669 N N . TRP A 1 87 ? -17.331 17.007 6.493 1 93.06 87 TRP A N 1
ATOM 670 C CA . TRP A 1 87 ? -16.354 16.183 5.789 1 93.06 87 TRP A CA 1
ATOM 671 C C . TRP A 1 87 ? -16.036 14.919 6.581 1 93.06 87 TRP A C 1
ATOM 673 O O . TRP A 1 87 ? -15.778 13.863 6 1 93.06 87 TRP A O 1
ATOM 683 N N . LEU A 1 88 ? -16.044 14.943 7.796 1 93.12 88 LEU A N 1
ATOM 684 C CA . LEU A 1 88 ? -15.8 13.777 8.638 1 93.12 88 LEU A CA 1
ATOM 685 C C . LEU A 1 88 ? -16.956 12.787 8.544 1 93.12 88 LEU A C 1
ATOM 687 O O . LEU A 1 88 ? -16.738 11.574 8.489 1 93.12 88 LEU A O 1
ATOM 691 N N . SER A 1 89 ? -18.154 13.278 8.534 1 93.49 89 SER A N 1
ATOM 692 C CA . SER A 1 89 ? -19.331 12.429 8.379 1 93.49 89 SER A CA 1
ATOM 693 C C . SER A 1 89 ? -19.314 11.701 7.039 1 93.49 89 SER A C 1
ATOM 695 O O . SER A 1 89 ? -19.688 10.529 6.959 1 93.49 89 SER A O 1
ATOM 697 N N . VAL A 1 90 ? -18.926 12.378 6.055 1 95.74 90 VAL A N 1
ATOM 698 C CA . VAL A 1 90 ? -18.836 11.781 4.727 1 95.74 90 VAL A CA 1
ATOM 699 C C . VAL A 1 90 ? -17.8 10.659 4.734 1 95.74 90 VAL A C 1
ATOM 701 O O . VAL A 1 90 ? -18.034 9.586 4.171 1 95.74 90 VAL A O 1
ATOM 704 N N . LYS A 1 91 ? -16.692 10.881 5.361 1 96.35 91 LYS A N 1
ATOM 705 C CA . LYS A 1 91 ? -15.67 9.842 5.442 1 96.35 91 LYS A CA 1
ATOM 706 C C . LYS A 1 91 ? -16.197 8.608 6.168 1 96.35 91 LYS A C 1
ATOM 708 O O . LYS A 1 91 ? -15.923 7.477 5.761 1 96.35 91 LYS A O 1
ATOM 713 N N . TRP A 1 92 ? -16.964 8.88 7.209 1 96.09 92 TRP A N 1
ATOM 714 C CA . TRP A 1 92 ? -17.564 7.767 7.936 1 96.09 92 TRP A CA 1
ATOM 715 C C . TRP A 1 92 ? -18.516 6.981 7.041 1 96.09 92 TRP A C 1
ATOM 717 O O . TRP A 1 92 ? -18.478 5.749 7.014 1 96.09 92 TRP A O 1
ATOM 727 N N . LEU A 1 93 ? -19.309 7.658 6.36 1 97.09 93 LEU A N 1
ATOM 728 C CA . LEU A 1 93 ? -20.277 7.018 5.476 1 97.09 93 LEU A CA 1
ATOM 729 C C . LEU A 1 93 ? -19.571 6.225 4.381 1 97.09 93 LEU A C 1
ATOM 731 O O . LEU A 1 93 ? -19.902 5.062 4.14 1 97.09 93 LEU A O 1
ATOM 735 N N . LEU A 1 94 ? -18.609 6.815 3.765 1 97.91 94 LEU A N 1
ATOM 736 C CA . LEU A 1 94 ? -17.872 6.158 2.691 1 97.91 94 LEU A CA 1
ATOM 737 C C . LEU A 1 94 ? -17.138 4.926 3.21 1 97.91 94 LEU A C 1
ATOM 739 O O . LEU A 1 94 ? -17.099 3.893 2.537 1 97.91 94 LEU A O 1
ATOM 743 N N . THR A 1 95 ? -16.576 5.051 4.384 1 97.85 95 THR A N 1
ATOM 744 C CA . THR A 1 95 ? -15.86 3.93 4.984 1 97.85 95 THR A CA 1
ATOM 745 C C . THR A 1 95 ? -16.799 2.749 5.212 1 97.85 95 THR A C 1
ATOM 747 O O . THR A 1 95 ? -16.468 1.611 4.872 1 97.85 95 THR A O 1
ATOM 750 N N . ILE A 1 96 ? -17.956 2.976 5.708 1 97.64 96 ILE A N 1
ATOM 751 C CA . ILE A 1 96 ? -18.931 1.923 5.969 1 97.64 96 ILE A CA 1
ATOM 752 C C . ILE A 1 96 ? -19.342 1.263 4.654 1 97.64 96 ILE A C 1
ATOM 754 O O . ILE A 1 96 ? -19.402 0.035 4.56 1 97.64 96 ILE A O 1
ATOM 758 N N . VAL A 1 97 ? -19.622 2.043 3.666 1 98.38 97 VAL A N 1
ATOM 759 C CA . VAL A 1 97 ? -20.007 1.534 2.353 1 98.38 97 VAL A CA 1
ATOM 760 C C . VAL A 1 97 ? -18.901 0.638 1.801 1 98.38 97 VAL A C 1
ATOM 762 O O . VAL A 1 97 ? -19.17 -0.46 1.308 1 98.38 97 VAL A O 1
ATOM 765 N N . MET A 1 98 ? -17.676 1.071 1.918 1 98.47 98 MET A N 1
ATOM 766 C CA . MET A 1 98 ? -16.545 0.312 1.393 1 98.47 98 MET A CA 1
ATOM 767 C C . MET A 1 98 ? -16.373 -1.001 2.15 1 98.47 98 MET A C 1
ATOM 769 O O . MET A 1 98 ? -16.07 -2.034 1.55 1 98.47 98 MET A O 1
ATOM 773 N N . ILE A 1 99 ? -16.573 -0.949 3.446 1 98.18 99 ILE A N 1
ATOM 774 C CA . ILE A 1 99 ? -16.45 -2.159 4.252 1 98.18 99 ILE A CA 1
ATOM 775 C C . ILE A 1 99 ? -17.528 -3.16 3.846 1 98.18 99 ILE A C 1
ATOM 777 O O . ILE A 1 99 ? -17.252 -4.353 3.697 1 98.18 99 ILE A O 1
ATOM 781 N N . LEU A 1 100 ? -18.701 -2.723 3.612 1 98.16 100 LEU A N 1
ATOM 782 C CA . LEU A 1 100 ? -19.811 -3.598 3.253 1 98.16 100 LEU A CA 1
ATOM 783 C C . LEU A 1 100 ? -19.602 -4.201 1.868 1 98.16 100 LEU A C 1
ATOM 785 O O . LEU A 1 100 ? -19.842 -5.392 1.662 1 98.16 100 LEU A O 1
ATOM 789 N N . ILE A 1 101 ? -19.173 -3.417 0.911 1 97.79 101 ILE A N 1
ATOM 790 C CA . ILE A 1 101 ? -18.872 -3.926 -0.422 1 97.79 101 ILE A CA 1
ATOM 791 C C . ILE A 1 101 ? -17.792 -5.002 -0.332 1 97.79 101 ILE A C 1
ATOM 793 O O . ILE A 1 101 ? -17.919 -6.07 -0.937 1 97.79 101 ILE A O 1
ATOM 797 N N . GLY A 1 102 ? -16.751 -4.687 0.391 1 97.32 102 GLY A N 1
ATOM 798 C CA . GLY A 1 102 ? -15.656 -5.628 0.562 1 97.32 102 GLY A CA 1
ATOM 799 C C . GLY A 1 102 ? -16.083 -6.929 1.214 1 97.32 102 GLY A C 1
ATOM 800 O O . GLY A 1 102 ? -15.664 -8.009 0.792 1 97.32 102 GLY A O 1
ATOM 801 N N . TRP A 1 103 ? -16.866 -6.821 2.196 1 96.99 103 TRP A N 1
ATOM 802 C CA . TRP A 1 103 ? -17.265 -7.974 2.996 1 96.99 103 TRP A CA 1
ATOM 803 C C . TRP A 1 103 ? -18.29 -8.825 2.253 1 96.99 103 TRP A C 1
ATOM 805 O O . TRP A 1 103 ? -18.131 -10.042 2.141 1 96.99 103 TRP A O 1
ATOM 815 N N . ILE A 1 104 ? -19.289 -8.213 1.599 1 97.89 104 ILE A N 1
ATOM 816 C CA . ILE A 1 104 ? -20.448 -8.927 1.076 1 97.89 104 ILE A CA 1
ATOM 817 C C . ILE A 1 104 ? -20.185 -9.352 -0.367 1 97.89 104 ILE A C 1
ATOM 819 O O . ILE A 1 104 ? -20.631 -10.418 -0.799 1 97.89 104 ILE A O 1
ATOM 823 N N . ILE A 1 105 ? -19.487 -8.583 -1.079 1 97.81 105 ILE A N 1
ATOM 824 C CA . ILE A 1 105 ? -19.366 -8.823 -2.513 1 97.81 105 ILE A CA 1
ATOM 825 C C . ILE A 1 105 ? -17.971 -9.357 -2.831 1 97.81 105 ILE A C 1
ATOM 827 O O . ILE A 1 105 ? -17.825 -10.48 -3.319 1 97.81 105 ILE A O 1
ATOM 831 N N . MET A 1 106 ? -16.994 -8.666 -2.456 1 97.47 106 MET A N 1
ATOM 832 C CA . MET A 1 106 ? -15.632 -8.993 -2.868 1 97.47 106 MET A CA 1
ATOM 833 C C . MET A 1 106 ? -15.083 -10.16 -2.054 1 97.47 106 MET A C 1
ATOM 835 O O . MET A 1 106 ? -14.337 -10.99 -2.576 1 97.47 106 MET A O 1
ATOM 839 N N . GLY A 1 107 ? -15.409 -10.218 -0.825 1 97.19 107 GLY A N 1
ATOM 840 C CA . GLY A 1 107 ? -14.942 -11.296 0.033 1 97.19 107 GLY A CA 1
ATOM 841 C C . GLY A 1 107 ? -15.23 -12.674 -0.531 1 97.19 107 GLY A C 1
ATOM 842 O O . GLY A 1 107 ? -14.311 -13.464 -0.755 1 97.19 107 GLY A O 1
ATOM 843 N N . PRO A 1 108 ? -16.467 -12.968 -0.74 1 97.94 108 PRO A N 1
ATOM 844 C CA . PRO A 1 108 ? -16.831 -14.273 -1.298 1 97.94 108 PRO A CA 1
ATOM 845 C C . PRO A 1 108 ? -16.153 -14.551 -2.637 1 97.94 108 PRO A C 1
ATOM 847 O O . PRO A 1 108 ? -15.79 -15.695 -2.924 1 97.94 108 PRO A O 1
ATOM 850 N N . ALA A 1 109 ? -15.979 -13.557 -3.475 1 97.77 109 ALA A N 1
ATOM 851 C CA . ALA A 1 109 ? -15.322 -13.737 -4.768 1 97.77 109 ALA A CA 1
ATOM 852 C C . ALA A 1 109 ? -13.854 -14.113 -4.589 1 97.77 109 ALA A C 1
ATOM 854 O O . ALA A 1 109 ? -13.355 -15.022 -5.257 1 97.77 109 ALA A O 1
ATOM 855 N N . VAL A 1 110 ? -13.157 -13.45 -3.715 1 97.92 110 VAL A N 1
ATOM 856 C CA . VAL A 1 110 ? -11.745 -13.708 -3.452 1 97.92 110 VAL A CA 1
ATOM 857 C C . VAL A 1 110 ? -11.581 -15.086 -2.815 1 97.92 110 VAL A C 1
ATOM 859 O O . VAL A 1 110 ? -10.765 -15.893 -3.266 1 97.92 110 VAL A O 1
ATOM 862 N N . ASN A 1 111 ? -12.379 -15.389 -1.814 1 97.89 111 ASN A N 1
ATOM 863 C CA . ASN A 1 111 ? -12.301 -16.667 -1.114 1 97.89 111 ASN A CA 1
ATOM 864 C C . ASN A 1 111 ? -12.688 -17.829 -2.024 1 97.89 111 ASN A C 1
ATOM 866 O O . ASN A 1 111 ? -12.139 -18.925 -1.906 1 97.89 111 ASN A O 1
ATOM 870 N N . GLY A 1 112 ? -13.589 -17.592 -2.89 1 98 112 GLY A N 1
ATOM 871 C CA . GLY A 1 112 ? -14.113 -18.629 -3.765 1 98 112 GLY A CA 1
ATOM 872 C C . GLY A 1 112 ? -13.107 -19.104 -4.795 1 98 112 GLY A C 1
ATOM 873 O O . GLY A 1 112 ? -13.261 -20.185 -5.369 1 98 112 GLY A O 1
ATOM 874 N N . ASN A 1 113 ? -12.11 -18.338 -5.009 1 98.01 113 ASN A N 1
ATOM 875 C CA . ASN A 1 113 ? -11.136 -18.68 -6.039 1 98.01 113 ASN A CA 1
ATOM 876 C C . ASN A 1 113 ? -9.922 -19.393 -5.449 1 98.01 113 ASN A C 1
ATOM 878 O O . ASN A 1 113 ? -9.023 -19.807 -6.183 1 98.01 113 ASN A O 1
ATOM 882 N N . VAL A 1 114 ? -9.814 -19.468 -4.215 1 98.31 114 VAL A N 1
ATOM 883 C CA . VAL A 1 114 ? -8.714 -20.204 -3.602 1 98.31 114 VAL A CA 1
ATOM 884 C C . VAL A 1 114 ? -9.087 -21.679 -3.472 1 98.31 114 VAL A C 1
ATOM 886 O O . VAL A 1 114 ? -9.845 -22.057 -2.576 1 98.31 114 VAL A O 1
ATOM 889 N N . GLN A 1 115 ? -8.581 -22.443 -4.34 1 97.88 115 GLN A N 1
ATOM 890 C CA . GLN A 1 115 ? -8.928 -23.856 -4.457 1 97.88 115 GLN A CA 1
ATOM 891 C C . GLN A 1 115 ? -7.701 -24.698 -4.795 1 97.88 115 GLN A C 1
ATOM 893 O O . GLN A 1 115 ? -6.636 -24.157 -5.1 1 97.88 115 GLN A O 1
ATOM 898 N N . SER A 1 116 ? -7.868 -26.029 -4.678 1 96.82 116 SER A N 1
ATOM 899 C CA . SER A 1 116 ? -6.831 -26.935 -5.161 1 96.82 116 SER A CA 1
ATOM 900 C C . SER A 1 116 ? -6.698 -26.864 -6.679 1 96.82 116 SER A C 1
ATOM 902 O O . SER A 1 116 ? -7.664 -26.551 -7.378 1 96.82 116 SER A O 1
ATOM 904 N N . PRO A 1 117 ? -5.547 -27.089 -7.168 1 96.53 117 PRO A N 1
ATOM 905 C CA . PRO A 1 117 ? -5.317 -26.979 -8.61 1 96.53 117 PRO A CA 1
ATOM 906 C C . PRO A 1 117 ? -6.311 -27.798 -9.431 1 96.53 117 PRO A C 1
ATOM 908 O O . PRO A 1 117 ? -6.772 -27.344 -10.481 1 96.53 117 PRO A O 1
ATOM 911 N N . GLU A 1 118 ? -6.752 -28.894 -8.976 1 96.67 118 GLU A N 1
ATOM 912 C CA . GLU A 1 118 ? -7.667 -29.766 -9.707 1 96.67 118 GLU A CA 1
ATOM 913 C C . GLU A 1 118 ? -9.03 -29.106 -9.893 1 96.67 118 GLU A C 1
ATOM 915 O O . GLU A 1 118 ? -9.712 -29.348 -10.89 1 96.67 118 GLU A O 1
ATOM 920 N N . TRP A 1 119 ? -9.39 -28.32 -9.009 1 97.9 119 TRP A N 1
ATOM 921 C CA . TRP A 1 119 ? -10.687 -27.652 -9.025 1 97.9 119 TRP A CA 1
ATOM 922 C C . TRP A 1 119 ? -10.818 -26.747 -10.245 1 97.9 119 TRP A C 1
ATOM 924 O O . TRP A 1 119 ? -11.882 -26.681 -10.865 1 97.9 119 TRP A O 1
ATOM 934 N N . TYR A 1 120 ? -9.759 -26.146 -10.697 1 97.18 120 TYR A N 1
ATOM 935 C CA . TYR A 1 120 ? -9.773 -25.162 -11.774 1 97.18 120 TYR A CA 1
ATOM 936 C C . TYR A 1 120 ? -10.045 -25.828 -13.118 1 97.18 120 TYR A C 1
ATOM 938 O O . TYR A 1 120 ? -10.56 -25.192 -14.04 1 97.18 120 TYR A O 1
ATOM 946 N N . LEU A 1 121 ? -9.694 -27.046 -13.194 1 96.41 121 LEU A N 1
ATOM 947 C CA . LEU A 1 121 ? -9.865 -27.784 -14.44 1 96.41 121 LEU A CA 1
ATOM 948 C C . LEU A 1 121 ? -11.343 -27.928 -14.788 1 96.41 121 LEU A C 1
ATOM 950 O O . LEU A 1 121 ? -11.713 -27.911 -15.964 1 96.41 121 LEU A O 1
ATOM 954 N N . SER A 1 122 ? -12.205 -27.959 -13.787 1 97.35 122 SER A N 1
ATOM 955 C CA . SER A 1 122 ? -13.623 -28.22 -14.011 1 97.35 122 SER A CA 1
ATOM 956 C C . SER A 1 122 ? -14.471 -27.001 -13.664 1 97.35 122 SER A C 1
ATOM 958 O O . SER A 1 122 ? -15.682 -26.995 -13.894 1 97.35 122 SER A O 1
ATOM 960 N N . ASN A 1 123 ? -13.871 -25.96 -13.165 1 98.08 123 ASN A N 1
ATOM 961 C CA . ASN A 1 123 ? -14.659 -24.845 -12.653 1 98.08 123 ASN A CA 1
ATOM 962 C C . ASN A 1 123 ? -14.122 -23.505 -13.148 1 98.08 123 ASN A C 1
ATOM 964 O O . ASN A 1 123 ? -14.145 -22.513 -12.417 1 98.08 123 ASN A O 1
ATOM 968 N N . ILE A 1 124 ? -13.631 -23.466 -14.344 1 97.08 124 ILE A N 1
ATOM 969 C CA . ILE A 1 124 ? -13.005 -22.272 -14.902 1 97.08 124 ILE A CA 1
ATOM 970 C C . ILE A 1 124 ? -14.034 -21.149 -15.004 1 97.08 124 ILE A C 1
ATOM 972 O O . ILE A 1 124 ? -13.7 -19.975 -14.828 1 97.08 124 ILE A O 1
ATOM 976 N N . ASP A 1 125 ? -15.264 -21.461 -15.271 1 97.69 125 ASP A N 1
ATOM 977 C CA . ASP A 1 125 ? -16.315 -20.454 -15.371 1 97.69 125 ASP A CA 1
ATOM 978 C C . ASP A 1 125 ? -16.529 -19.747 -14.035 1 97.69 125 ASP A C 1
ATOM 980 O O . ASP A 1 125 ? -16.718 -18.53 -13.994 1 97.69 125 ASP A O 1
ATOM 984 N N . THR A 1 126 ? -16.581 -20.538 -13.01 1 98.08 126 THR A N 1
ATOM 985 C CA . THR A 1 126 ? -16.727 -19.968 -11.675 1 98.08 126 THR A CA 1
ATOM 986 C C . THR A 1 126 ? -15.537 -19.075 -11.335 1 98.08 126 THR A C 1
ATOM 988 O O . THR A 1 126 ? -15.711 -17.974 -10.81 1 98.08 126 THR A O 1
ATOM 991 N N . TYR A 1 127 ? -14.381 -19.536 -11.626 1 97.94 127 TYR A N 1
ATOM 992 C CA . TYR A 1 127 ? -13.162 -18.76 -11.431 1 97.94 127 TYR A CA 1
ATOM 993 C C . TYR A 1 127 ? -13.246 -17.421 -12.155 1 97.94 127 TYR A C 1
ATOM 995 O O . TYR A 1 127 ? -12.994 -16.37 -11.561 1 97.94 127 TYR A O 1
ATOM 1003 N N . ASP A 1 128 ? -13.657 -17.445 -13.395 1 97.2 128 ASP A N 1
ATOM 1004 C CA . ASP A 1 128 ? -13.744 -16.247 -14.226 1 97.2 128 ASP A CA 1
ATOM 1005 C C . ASP A 1 128 ? -14.827 -15.301 -13.714 1 97.2 128 ASP A C 1
ATOM 1007 O O . ASP A 1 128 ? -14.67 -14.08 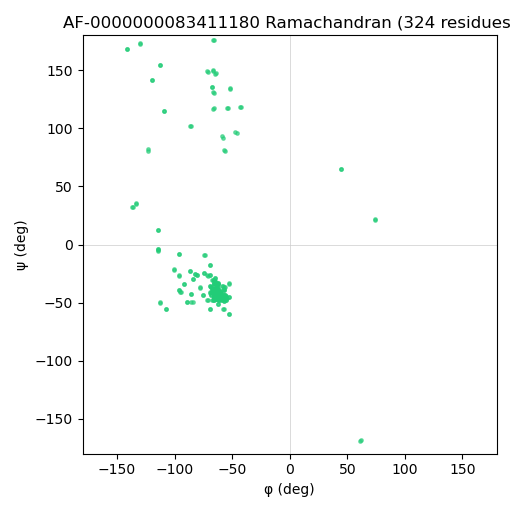-13.772 1 97.2 128 ASP A O 1
ATOM 1011 N N . ALA A 1 129 ? -15.887 -15.823 -13.266 1 98 129 ALA A N 1
ATOM 1012 C CA . ALA A 1 129 ? -16.963 -15.002 -12.717 1 98 129 ALA A CA 1
ATOM 1013 C C . ALA A 1 129 ? -16.5 -14.25 -11.473 1 98 129 ALA A C 1
ATOM 1015 O O . ALA A 1 129 ? -16.832 -13.076 -11.29 1 98 129 ALA A O 1
ATOM 1016 N N . ASN A 1 130 ? -15.784 -14.937 -10.634 1 97.93 130 ASN A N 1
ATOM 1017 C CA . ASN A 1 130 ? -15.222 -14.297 -9.45 1 97.93 130 ASN A CA 1
ATOM 1018 C C . ASN A 1 130 ? -14.237 -13.193 -9.823 1 97.93 130 ASN A C 1
ATOM 1020 O O . ASN A 1 130 ? -14.239 -12.122 -9.213 1 97.93 130 ASN A O 1
ATOM 1024 N N . LEU A 1 131 ? -13.442 -13.452 -10.798 1 96.95 131 LEU A N 1
ATOM 1025 C CA . LEU A 1 131 ? -12.507 -12.442 -11.281 1 96.95 131 LEU A CA 1
ATOM 1026 C C . LEU A 1 131 ? -13.252 -11.229 -11.828 1 96.95 131 LEU A C 1
ATOM 1028 O O . LEU A 1 131 ? -12.815 -10.091 -11.642 1 96.95 131 LEU A O 1
ATOM 1032 N N . ALA A 1 132 ? -14.316 -11.453 -12.537 1 97.32 132 ALA A N 1
ATOM 1033 C CA . ALA A 1 132 ? -15.12 -10.371 -13.1 1 97.32 132 ALA A CA 1
ATOM 1034 C C . ALA A 1 132 ? -15.717 -9.501 -11.998 1 97.32 132 ALA A C 1
ATOM 1036 O O . ALA A 1 132 ? -15.783 -8.277 -12.133 1 97.32 132 ALA A O 1
ATOM 1037 N N . THR A 1 133 ? -16.194 -10.109 -10.958 1 97.87 133 THR A N 1
ATOM 1038 C CA . THR A 1 133 ? -16.698 -9.377 -9.801 1 97.87 133 THR A CA 1
ATOM 1039 C C . THR A 1 133 ? -15.62 -8.462 -9.228 1 97.87 133 THR A C 1
ATOM 1041 O O . THR A 1 133 ? -15.865 -7.277 -8.995 1 97.87 133 THR A O 1
ATOM 1044 N N . SER A 1 134 ? -14.457 -8.994 -9.066 1 95.85 134 SER A N 1
ATOM 1045 C CA . SER A 1 134 ? -13.335 -8.228 -8.534 1 95.85 134 SER A CA 1
ATOM 1046 C C . SER A 1 134 ? -12.919 -7.118 -9.492 1 95.85 134 SER A C 1
ATOM 1048 O O . SER A 1 134 ? -12.457 -6.059 -9.061 1 95.85 134 SER A O 1
ATOM 1050 N N . ALA A 1 135 ? -13.124 -7.38 -10.77 1 96.75 135 ALA A N 1
ATOM 1051 C CA . ALA A 1 135 ? -12.737 -6.414 -11.795 1 96.75 135 ALA A CA 1
ATOM 1052 C C . ALA A 1 135 ? -13.63 -5.178 -11.748 1 96.75 135 ALA A C 1
ATOM 1054 O O . ALA A 1 135 ? -13.203 -4.082 -12.12 1 96.75 135 ALA A O 1
ATOM 1055 N N . VAL A 1 136 ? -14.813 -5.284 -11.284 1 97.92 136 VAL A N 1
ATOM 1056 C CA . VAL A 1 136 ? -15.739 -4.162 -11.182 1 97.92 136 VAL A CA 1
ATOM 1057 C C . VAL A 1 136 ? -15.556 -3.461 -9.837 1 97.92 136 VAL A C 1
ATOM 1059 O O . VAL A 1 136 ? -15.301 -2.256 -9.788 1 97.92 136 VAL A O 1
ATOM 1062 N N . TRP A 1 137 ? -15.555 -4.196 -8.811 1 98.12 137 TRP A N 1
ATOM 1063 C CA . TRP A 1 137 ? -15.663 -3.605 -7.481 1 98.12 137 TRP A CA 1
ATOM 1064 C C . TRP A 1 137 ? -14.29 -3.208 -6.948 1 98.12 137 TRP A C 1
ATOM 1066 O O . TRP A 1 137 ? -14.185 -2.384 -6.037 1 98.12 137 TRP A O 1
ATOM 1076 N N . GLY A 1 138 ? -13.211 -3.836 -7.467 1 97.44 138 GLY A N 1
ATOM 1077 C CA . GLY A 1 138 ? -11.865 -3.402 -7.124 1 97.44 138 GLY A CA 1
ATOM 1078 C C . GLY A 1 138 ? -11.605 -1.946 -7.458 1 97.44 138 GLY A C 1
ATOM 1079 O O . GLY A 1 138 ? -11.314 -1.142 -6.57 1 97.44 138 GLY A O 1
ATOM 1080 N N . PRO A 1 139 ? -11.812 -1.552 -8.68 1 97.99 139 PRO A N 1
ATOM 1081 C CA . PRO A 1 139 ? -11.633 -0.154 -9.079 1 97.99 139 PRO A CA 1
ATOM 1082 C C . PRO A 1 139 ? -12.595 0.792 -8.362 1 97.99 139 PRO A C 1
ATOM 1084 O O . PRO A 1 139 ? -12.234 1.932 -8.06 1 97.99 139 PRO A O 1
ATOM 1087 N N . VAL A 1 140 ? -13.823 0.364 -8.13 1 98.41 140 VAL A N 1
ATOM 1088 C CA . VAL A 1 140 ? -14.769 1.184 -7.381 1 98.41 140 VAL A CA 1
ATOM 1089 C C . VAL A 1 140 ? -14.213 1.473 -5.988 1 98.41 140 VAL A C 1
ATOM 1091 O O . VAL A 1 140 ? -14.257 2.612 -5.519 1 98.41 140 VAL A O 1
ATOM 1094 N N . GLN A 1 141 ? -13.719 0.42 -5.339 1 98.28 141 GLN A N 1
ATOM 1095 C CA . GLN A 1 141 ? -13.1 0.582 -4.028 1 98.28 141 GLN A CA 1
ATOM 1096 C C . GLN A 1 141 ? -11.931 1.561 -4.088 1 98.28 141 GLN A C 1
ATOM 1098 O O . GLN A 1 141 ? -11.805 2.439 -3.232 1 98.28 141 GLN A O 1
ATOM 1103 N N . LEU A 1 142 ? -11.074 1.453 -5.071 1 98.41 142 LEU A N 1
ATOM 1104 C CA . LEU A 1 142 ? -9.91 2.323 -5.201 1 98.41 142 LEU A CA 1
ATOM 1105 C C . LEU A 1 142 ? -10.336 3.773 -5.406 1 98.41 142 LEU A C 1
ATOM 1107 O O . LEU A 1 142 ? -9.713 4.69 -4.864 1 98.41 142 LEU A O 1
ATOM 1111 N N . LEU A 1 143 ? -11.35 3.972 -6.208 1 98.55 143 LEU A N 1
ATOM 1112 C CA . LEU A 1 143 ? -11.87 5.317 -6.43 1 98.55 143 LEU A CA 1
ATOM 1113 C C . LEU A 1 143 ? -12.374 5.927 -5.126 1 98.55 143 LEU A C 1
ATOM 1115 O O . LEU A 1 143 ? -12.049 7.073 -4.806 1 98.55 143 LEU A O 1
ATOM 1119 N N . LEU A 1 144 ? -13.119 5.203 -4.354 1 98.69 144 LEU A N 1
ATOM 1120 C CA . LEU A 1 144 ? -13.663 5.7 -3.095 1 98.69 144 LEU A CA 1
ATOM 1121 C C . LEU A 1 144 ? -12.547 5.978 -2.093 1 98.69 144 LEU A C 1
ATOM 1123 O O . LEU A 1 144 ? -12.598 6.969 -1.361 1 98.69 144 LEU A O 1
ATOM 1127 N N . LEU A 1 145 ? -11.579 5.122 -2.069 1 98.64 145 LEU A N 1
ATOM 1128 C CA . LEU A 1 145 ? -10.435 5.322 -1.187 1 98.64 145 LEU A CA 1
ATOM 1129 C C . LEU A 1 145 ? -9.67 6.585 -1.569 1 98.64 145 LEU A C 1
ATOM 1131 O O . LEU A 1 145 ? -9.207 7.323 -0.696 1 98.64 145 LEU A O 1
ATOM 1135 N N . THR A 1 146 ? -9.524 6.791 -2.856 1 98.4 146 THR A N 1
ATOM 1136 C CA . THR A 1 146 ? -8.864 8.003 -3.33 1 98.4 146 THR A CA 1
ATOM 1137 C C . THR A 1 146 ? -9.652 9.244 -2.921 1 98.4 146 THR A C 1
ATOM 1139 O O . THR A 1 146 ? -9.07 10.243 -2.496 1 98.4 146 THR A O 1
ATOM 1142 N N . VAL A 1 147 ? -10.94 9.211 -3.051 1 98.45 147 VAL A N 1
ATOM 1143 C CA . VAL A 1 147 ? -11.806 10.319 -2.659 1 98.45 147 VAL A CA 1
ATOM 1144 C C . VAL A 1 147 ? -11.63 10.611 -1.171 1 98.45 147 VAL A C 1
ATOM 1146 O O . VAL A 1 147 ? -11.493 11.77 -0.771 1 98.45 147 VAL A O 1
ATOM 1149 N N . VAL A 1 148 ? -11.595 9.558 -0.338 1 98.13 148 VAL A N 1
ATOM 1150 C CA . VAL A 1 148 ? -11.445 9.743 1.101 1 98.13 148 VAL A CA 1
ATOM 1151 C C . VAL A 1 148 ? -10.078 10.35 1.405 1 98.13 148 VAL A C 1
ATOM 1153 O O . VAL A 1 148 ? -9.946 11.176 2.312 1 98.13 148 VAL A O 1
ATOM 1156 N N . LEU A 1 149 ? -9.064 9.953 0.676 1 98.26 149 LEU A N 1
ATOM 1157 C CA . LEU A 1 149 ? -7.733 10.529 0.832 1 98.26 149 LEU A CA 1
ATOM 1158 C C . LEU A 1 149 ? -7.747 12.022 0.52 1 98.26 149 LEU A C 1
ATOM 1160 O O . LEU A 1 149 ? -7.198 12.824 1.279 1 98.26 149 LEU A O 1
ATOM 1164 N N . ILE A 1 150 ? -8.416 12.377 -0.576 1 98.14 150 ILE A N 1
ATOM 1165 C CA . ILE A 1 150 ? -8.496 13.774 -0.991 1 98.14 150 ILE A CA 1
ATOM 1166 C C . ILE A 1 150 ? -9.292 14.573 0.039 1 98.14 150 ILE A C 1
ATOM 1168 O O . ILE A 1 150 ? -8.883 15.666 0.436 1 98.14 150 ILE A O 1
ATOM 1172 N N . ILE A 1 151 ? -10.382 14.042 0.541 1 97.16 151 ILE A N 1
ATOM 1173 C CA . ILE A 1 151 ? -11.204 14.701 1.55 1 97.16 151 ILE A CA 1
ATOM 1174 C C . ILE A 1 151 ? -10.393 14.899 2.828 1 97.16 151 ILE A C 1
ATOM 1176 O O . ILE A 1 151 ? -10.528 15.921 3.505 1 97.16 151 ILE A O 1
ATOM 1180 N N . SER A 1 152 ? -9.557 13.968 3.156 1 95.96 152 SER A N 1
ATOM 1181 C CA . SER A 1 152 ? -8.76 14.029 4.376 1 95.96 152 SER A CA 1
ATOM 1182 C C . SER A 1 152 ? -7.755 15.175 4.322 1 95.96 152 SER A C 1
ATOM 1184 O O . SER A 1 152 ? -7.423 15.765 5.352 1 95.96 152 SER A O 1
ATOM 1186 N N . VAL A 1 153 ? -7.274 15.456 3.155 1 96.76 153 VAL A N 1
ATOM 1187 C CA . VAL A 1 153 ? -6.259 16.495 3.009 1 96.76 153 VAL A CA 1
ATOM 1188 C C . VAL A 1 153 ? -6.931 17.859 2.875 1 96.76 153 VAL A C 1
ATOM 1190 O O . VAL A 1 153 ? -6.494 18.836 3.487 1 96.76 153 VAL A O 1
ATOM 1193 N N . PHE A 1 154 ? -7.994 17.959 2.115 1 96.44 154 PHE A N 1
ATOM 1194 C CA . PHE A 1 154 ? -8.621 19.238 1.803 1 96.44 154 PHE A CA 1
ATOM 1195 C C . PHE A 1 154 ? -9.575 19.659 2.915 1 96.44 154 PHE A C 1
ATOM 1197 O O . PHE A 1 154 ? -9.812 20.851 3.117 1 96.44 154 PHE A O 1
ATOM 1204 N N . LYS A 1 155 ? -10.159 18.606 3.612 1 93.29 155 LYS A N 1
ATOM 1205 C CA . LYS A 1 155 ? -11.115 18.878 4.682 1 93.29 155 LYS A CA 1
ATOM 1206 C C . LYS A 1 155 ? -12.111 19.957 4.268 1 93.29 155 LYS A C 1
ATOM 1208 O O . LYS A 1 155 ? -12.2 21.006 4.909 1 93.29 155 LYS A O 1
ATOM 1213 N N . PRO A 1 156 ? -12.784 19.513 3.333 1 90.77 156 PRO A N 1
ATOM 1214 C CA . PRO A 1 156 ? -13.734 20.513 2.838 1 90.77 156 PRO A CA 1
ATOM 1215 C C . PRO A 1 156 ? -14.881 20.77 3.813 1 90.77 156 PRO A C 1
ATOM 1217 O O . PRO A 1 156 ? -15.163 19.933 4.674 1 90.77 156 PRO A O 1
ATOM 1220 N N . TRP A 1 157 ? -15.47 22.061 3.868 1 84.52 157 TRP A N 1
ATOM 1221 C CA . TRP A 1 157 ? -16.651 22.443 4.635 1 84.52 157 TRP A CA 1
ATOM 1222 C C . TRP A 1 157 ? -16.328 22.534 6.122 1 84.52 157 TRP A C 1
ATOM 1224 O O . TRP A 1 157 ? -17.159 22.19 6.966 1 84.52 157 TRP A O 1
ATOM 1234 N N . LYS A 1 158 ? -15.117 22.69 6.366 1 73.9 158 LYS A N 1
ATOM 1235 C CA . LYS A 1 158 ? -14.723 22.852 7.763 1 73.9 158 LYS A CA 1
ATOM 1236 C C . LYS A 1 158 ? -15.513 23.974 8.431 1 73.9 158 LYS A C 1
ATOM 1238 O O . LYS A 1 158 ? -15.624 25.073 7.885 1 73.9 158 LYS A O 1
ATOM 1243 N N . ALA A 1 159 ? -16.298 23.632 9.462 1 67.45 159 ALA A N 1
ATOM 1244 C CA . ALA A 1 159 ? -17.083 24.637 10.174 1 67.45 159 ALA A CA 1
ATOM 1245 C C . ALA A 1 159 ? -16.176 25.624 10.904 1 67.45 159 ALA A C 1
ATOM 1247 O O . ALA A 1 159 ? -15.094 25.257 11.367 1 67.45 159 ALA A O 1
ATOM 1248 N N . LYS A 1 160 ? -16.4 26.966 10.744 1 59.78 160 LYS A N 1
ATOM 1249 C CA . LYS A 1 160 ? -15.729 28.009 11.514 1 59.78 160 LYS A CA 1
ATOM 1250 C C . LYS A 1 160 ? -15.928 27.8 13.013 1 59.78 160 LYS A C 1
ATOM 1252 O O . LYS A 1 160 ? -17.062 27.759 13.494 1 59.78 160 LYS A O 1
ATOM 1257 N N . ILE A 1 161 ? -15.106 26.88 13.563 1 55.51 161 ILE A N 1
ATOM 1258 C CA . ILE A 1 161 ? -15.275 26.69 14.999 1 55.51 161 ILE A CA 1
ATOM 1259 C C . ILE A 1 161 ? -15.051 28.014 15.725 1 55.51 161 ILE A C 1
ATOM 1261 O O . ILE A 1 161 ? -13.994 28.635 15.585 1 55.51 161 ILE A O 1
ATOM 1265 N N . LYS A 1 162 ? -16.077 28.839 15.989 1 53.23 162 LYS A N 1
ATOM 1266 C CA . LYS A 1 162 ? -16.064 30.053 16.801 1 53.23 162 LYS A CA 1
ATOM 1267 C C . LYS A 1 162 ? -15.331 29.823 18.12 1 53.23 162 LYS A C 1
ATOM 1269 O O . LYS A 1 162 ? -15.613 28.859 18.834 1 53.23 162 LYS A O 1
ATOM 1274 N N . ARG A 1 163 ? -14.079 30.152 18.237 1 51.3 163 ARG A N 1
ATOM 1275 C CA . ARG A 1 163 ? -13.46 30.246 19.555 1 51.3 163 ARG A CA 1
ATOM 1276 C C . ARG A 1 163 ? -14.39 30.933 20.549 1 51.3 163 ARG A C 1
ATOM 1278 O O . ARG A 1 163 ? -14.994 31.961 20.234 1 51.3 163 ARG A O 1
ATOM 1285 N N . PRO A 1 164 ? -14.719 30.164 21.548 1 48.06 164 PRO A N 1
ATOM 1286 C CA . PRO A 1 164 ? -15.425 30.996 22.526 1 48.06 164 PRO A CA 1
ATOM 1287 C C . PRO A 1 164 ? -14.611 32.211 22.965 1 48.06 164 PRO A C 1
ATOM 1289 O O . PRO A 1 164 ? -13.379 32.18 22.926 1 48.06 164 PRO A O 1
ATOM 1292 N N . MET B 1 1 ? 10.995 33.27 -6.42 1 51.05 1 MET B N 1
ATOM 1293 C CA . MET B 1 1 ? 10.173 32.313 -7.156 1 51.05 1 MET B CA 1
ATOM 1294 C C . MET B 1 1 ? 8.83 32.105 -6.464 1 51.05 1 MET B C 1
ATOM 1296 O O . MET B 1 1 ? 8.713 32.304 -5.254 1 51.05 1 MET B O 1
ATOM 1300 N N . LYS B 1 2 ? 7.696 32.139 -7.141 1 67.8 2 LYS B N 1
ATOM 1301 C CA . LYS B 1 2 ? 6.367 32.191 -6.539 1 67.8 2 LYS B CA 1
ATOM 1302 C C . LYS B 1 2 ? 6.058 30.906 -5.777 1 67.8 2 LYS B C 1
ATOM 1304 O O . LYS B 1 2 ? 6.305 29.806 -6.277 1 67.8 2 LYS B O 1
ATOM 1309 N N . SER B 1 3 ? 5.843 30.839 -4.544 1 84.41 3 SER B N 1
ATOM 1310 C CA . SER B 1 3 ? 5.464 29.746 -3.655 1 84.41 3 SER B CA 1
ATOM 1311 C C . SER B 1 3 ? 4.049 29.259 -3.948 1 84.41 3 SER B C 1
ATOM 1313 O O . SER B 1 3 ? 3.21 30.025 -4.428 1 84.41 3 SER B O 1
ATOM 1315 N N . LEU B 1 4 ? 3.888 27.959 -3.994 1 88.89 4 LEU B N 1
ATOM 1316 C CA . LEU B 1 4 ? 2.572 27.361 -4.195 1 88.89 4 LEU B CA 1
ATOM 1317 C C . LEU B 1 4 ? 1.563 27.919 -3.197 1 88.89 4 LEU B C 1
ATOM 1319 O O . LEU B 1 4 ? 1.891 28.128 -2.027 1 88.89 4 LEU B O 1
ATOM 1323 N N . GLY B 1 5 ? 0.43 28.252 -3.737 1 91.93 5 GLY B N 1
ATOM 1324 C CA . GLY B 1 5 ? -0.655 28.634 -2.846 1 91.93 5 GLY B CA 1
ATOM 1325 C C . GLY B 1 5 ? -1.147 27.489 -1.981 1 91.93 5 GLY B C 1
ATOM 1326 O O . GLY B 1 5 ? -0.641 26.369 -2.076 1 91.93 5 GLY B O 1
ATOM 1327 N N . ILE B 1 6 ? -2.047 27.755 -1.107 1 92.06 6 ILE B N 1
ATOM 1328 C CA . ILE B 1 6 ? -2.54 26.783 -0.136 1 92.06 6 ILE B CA 1
ATOM 1329 C C . ILE B 1 6 ? -3.151 25.589 -0.866 1 92.06 6 ILE B C 1
ATOM 1331 O O . ILE B 1 6 ? -2.917 24.438 -0.49 1 92.06 6 ILE B O 1
ATOM 1335 N N . THR B 1 7 ? -3.968 25.81 -1.894 1 94.42 7 THR B N 1
ATOM 1336 C CA . THR B 1 7 ? -4.603 24.74 -2.655 1 94.42 7 THR B CA 1
ATOM 1337 C C . THR B 1 7 ? -3.555 23.882 -3.359 1 94.42 7 THR B C 1
ATOM 1339 O O . THR B 1 7 ? -3.673 22.655 -3.396 1 94.42 7 THR B O 1
ATOM 1342 N N . GLY B 1 8 ? -2.594 24.516 -3.987 1 95.28 8 GLY B N 1
ATOM 1343 C CA . GLY B 1 8 ? -1.499 23.793 -4.613 1 95.28 8 GLY B CA 1
ATOM 1344 C C . GLY B 1 8 ? -0.739 22.906 -3.645 1 95.28 8 GLY B C 1
ATOM 1345 O O . GLY B 1 8 ? -0.37 21.78 -3.985 1 95.28 8 GLY B O 1
ATOM 1346 N N . GLN B 1 9 ? -0.542 23.348 -2.476 1 94.87 9 GLN B N 1
ATOM 1347 C CA . GLN B 1 9 ? 0.165 22.572 -1.463 1 94.87 9 GLN B CA 1
ATOM 1348 C C . GLN B 1 9 ? -0.655 21.363 -1.023 1 94.87 9 GLN B C 1
ATOM 1350 O O . GLN B 1 9 ? -0.099 20.3 -0.736 1 94.87 9 GLN B O 1
ATOM 1355 N N . LYS B 1 10 ? -1.918 21.559 -0.965 1 96.57 10 LYS B N 1
ATOM 1356 C CA . LYS B 1 10 ? -2.785 20.442 -0.6 1 96.57 10 LYS B CA 1
ATOM 1357 C C . LYS B 1 10 ? -2.76 19.354 -1.669 1 96.57 10 LYS B C 1
ATOM 1359 O O . LYS B 1 10 ? -2.738 18.163 -1.351 1 96.57 10 LYS B O 1
ATOM 1364 N N . TRP B 1 11 ? -2.747 19.776 -2.901 1 97.32 11 TRP B N 1
ATOM 1365 C CA . TRP B 1 11 ? -2.634 18.802 -3.981 1 97.32 11 TRP B CA 1
ATOM 1366 C C . TRP B 1 11 ? -1.277 18.107 -3.947 1 97.32 11 TRP B C 1
ATOM 1368 O O . TRP B 1 11 ? -1.186 16.897 -4.171 1 97.32 11 TRP B O 1
ATOM 1378 N N . LEU B 1 12 ? -0.271 18.905 -3.765 1 96.68 12 LEU B N 1
ATOM 1379 C CA . LEU B 1 12 ? 1.065 18.331 -3.653 1 96.68 12 LEU B CA 1
ATOM 1380 C C . LEU B 1 12 ? 1.119 17.292 -2.538 1 96.68 12 LEU B C 1
ATOM 1382 O O . LEU B 1 12 ? 1.681 16.21 -2.719 1 96.68 12 LEU B O 1
ATOM 1386 N N . LYS B 1 13 ? 0.534 17.624 -1.4 1 97.46 13 LYS B N 1
ATOM 1387 C CA . LYS B 1 13 ? 0.471 16.692 -0.277 1 97.46 13 LYS B CA 1
ATOM 1388 C C . LYS B 1 13 ? -0.294 15.427 -0.655 1 97.46 13 LYS B C 1
ATOM 1390 O O . LYS B 1 13 ? 0.121 14.318 -0.312 1 97.46 13 LYS B O 1
ATOM 1395 N N . THR B 1 14 ? -1.36 15.616 -1.317 1 98.23 14 THR B N 1
ATOM 1396 C CA . THR B 1 14 ? -2.168 14.482 -1.749 1 98.23 14 THR B CA 1
ATOM 1397 C C . THR B 1 14 ? -1.354 13.544 -2.636 1 98.23 14 THR B C 1
ATOM 1399 O O . THR B 1 14 ? -1.331 12.332 -2.41 1 98.23 14 THR B O 1
ATOM 1402 N N . PHE B 1 15 ? -0.661 14.104 -3.59 1 98.23 15 PHE B N 1
ATOM 1403 C CA . PHE B 1 15 ? 0.14 13.301 -4.507 1 98.23 15 PHE B CA 1
ATOM 1404 C C . PHE B 1 15 ? 1.302 12.641 -3.774 1 98.23 15 PHE B C 1
ATOM 1406 O O . PHE B 1 15 ? 1.643 11.489 -4.051 1 98.23 15 PHE B O 1
ATOM 1413 N N . HIS B 1 16 ? 1.886 13.373 -2.902 1 98.06 16 HIS B N 1
ATOM 1414 C CA . HIS B 1 16 ? 2.979 12.835 -2.1 1 98.06 16 HIS B CA 1
ATOM 1415 C C . HIS B 1 16 ? 2.512 11.657 -1.252 1 98.06 16 HIS B C 1
ATOM 1417 O O . HIS B 1 16 ? 3.18 10.622 -1.199 1 98.06 16 HIS B O 1
ATOM 1423 N N . LEU B 1 17 ? 1.354 11.805 -0.637 1 98.44 17 LEU B N 1
ATOM 1424 C CA . LEU B 1 17 ? 0.786 10.733 0.173 1 98.44 17 LEU B CA 1
ATOM 1425 C C . LEU B 1 17 ? 0.473 9.512 -0.685 1 98.44 17 LEU B C 1
ATOM 1427 O O . LEU B 1 17 ? 0.723 8.377 -0.271 1 98.44 17 LEU B O 1
ATOM 1431 N N . PHE B 1 18 ? -0.038 9.762 -1.844 1 98.51 18 PHE B N 1
ATOM 1432 C CA . PHE B 1 18 ? -0.348 8.653 -2.74 1 98.51 18 PHE B CA 1
ATOM 1433 C C . PHE B 1 18 ? 0.919 7.899 -3.126 1 98.51 18 PHE B C 1
ATOM 1435 O O . PHE B 1 18 ? 0.932 6.667 -3.146 1 98.51 18 PHE B O 1
ATOM 1442 N N . ALA B 1 19 ? 1.939 8.614 -3.458 1 98.61 19 ALA B N 1
ATOM 1443 C CA . ALA B 1 19 ? 3.218 7.992 -3.794 1 98.61 19 ALA B CA 1
ATOM 1444 C C . ALA B 1 19 ? 3.764 7.19 -2.616 1 98.61 19 ALA B C 1
ATOM 1446 O O . ALA B 1 19 ? 4.297 6.093 -2.798 1 98.61 19 ALA B O 1
ATOM 1447 N N . ALA B 1 20 ? 3.654 7.702 -1.447 1 98.6 20 ALA B N 1
ATOM 1448 C CA . ALA B 1 20 ? 4.104 7.006 -0.244 1 98.6 20 ALA B CA 1
ATOM 1449 C C . ALA B 1 20 ? 3.313 5.72 -0.027 1 98.6 20 ALA B C 1
ATOM 1451 O O . ALA B 1 20 ? 3.878 4.694 0.36 1 98.6 20 ALA B O 1
ATOM 1452 N N . ILE B 1 21 ? 2.048 5.78 -0.263 1 98.76 21 ILE B N 1
ATOM 1453 C CA . ILE B 1 21 ? 1.162 4.629 -0.124 1 98.76 21 ILE B CA 1
ATOM 1454 C C . ILE B 1 21 ? 1.598 3.523 -1.082 1 98.76 21 ILE B C 1
ATOM 1456 O O . ILE B 1 21 ? 1.632 2.348 -0.709 1 98.76 21 ILE B O 1
ATOM 1460 N N . LEU B 1 22 ? 1.928 3.937 -2.256 1 98.66 22 LEU B N 1
ATOM 1461 C CA . LEU B 1 22 ? 2.372 2.946 -3.23 1 98.66 22 LEU B CA 1
ATOM 1462 C C . LEU B 1 22 ? 3.684 2.305 -2.793 1 98.66 22 LEU B C 1
ATOM 1464 O O . LEU B 1 22 ? 3.839 1.084 -2.87 1 98.66 22 LEU B O 1
ATOM 1468 N N . TRP B 1 23 ? 4.575 3.123 -2.337 1 98.64 23 TRP B N 1
ATOM 1469 C CA . TRP B 1 23 ? 5.889 2.62 -1.95 1 98.64 23 TRP B CA 1
ATOM 1470 C C . TRP B 1 23 ? 5.795 1.763 -0.692 1 98.64 23 TRP B C 1
ATOM 1472 O O . TRP B 1 23 ? 6.133 0.577 -0.714 1 98.64 23 TRP B O 1
ATOM 1482 N N . ILE B 1 24 ? 5.262 2.241 0.363 1 98.62 24 ILE B N 1
ATOM 1483 C CA . ILE B 1 24 ? 5.214 1.546 1.645 1 98.62 24 ILE B CA 1
ATOM 1484 C C . ILE B 1 24 ? 4.221 0.388 1.566 1 98.62 24 ILE B C 1
ATOM 1486 O O . ILE B 1 24 ? 4.531 -0.733 1.976 1 98.62 24 ILE B O 1
ATOM 1490 N N . GLY B 1 25 ? 3.031 0.649 1.046 1 98.48 25 GLY B N 1
ATOM 1491 C CA . GLY B 1 25 ? 2.01 -0.382 0.952 1 98.48 25 GLY B CA 1
ATOM 1492 C C . GLY B 1 25 ? 2.445 -1.579 0.127 1 98.48 25 GLY B C 1
ATOM 1493 O O . GLY B 1 25 ? 2.231 -2.725 0.527 1 98.48 25 GLY B O 1
ATOM 1494 N N . CYS B 1 26 ? 3.022 -1.271 -0.976 1 98.09 26 CYS B N 1
ATOM 1495 C CA . CYS B 1 26 ? 3.497 -2.359 -1.823 1 98.09 26 CYS B CA 1
ATOM 1496 C C . CYS B 1 26 ? 4.661 -3.092 -1.168 1 98.09 26 CYS B C 1
ATOM 1498 O O . CYS B 1 26 ? 4.795 -4.309 -1.313 1 98.09 26 CYS B O 1
ATOM 1500 N N . GLY B 1 27 ? 5.547 -2.34 -0.553 1 98.19 27 GLY B N 1
ATOM 1501 C CA . GLY B 1 27 ? 6.603 -2.996 0.202 1 98.19 27 GLY B CA 1
ATOM 1502 C C . GLY B 1 27 ? 6.079 -4.009 1.203 1 98.19 27 GLY B C 1
ATOM 1503 O O . GLY B 1 27 ? 6.595 -5.125 1.292 1 98.19 27 GLY B O 1
ATOM 1504 N N . VAL B 1 28 ? 5.074 -3.652 1.921 1 98.64 28 VAL B N 1
ATOM 1505 C CA . VAL B 1 28 ? 4.488 -4.555 2.906 1 98.64 28 VAL B CA 1
ATOM 1506 C C . VAL B 1 28 ? 3.862 -5.755 2.198 1 98.64 28 VAL B C 1
ATOM 1508 O O . VAL B 1 28 ? 4.035 -6.897 2.629 1 98.64 28 VAL B O 1
ATOM 1511 N N . ALA B 1 29 ? 3.17 -5.515 1.115 1 98.65 29 ALA B N 1
ATOM 1512 C CA . ALA B 1 29 ? 2.504 -6.578 0.366 1 98.65 29 ALA B CA 1
ATOM 1513 C C . ALA B 1 29 ? 3.513 -7.598 -0.153 1 98.65 29 ALA B C 1
ATOM 1515 O O . ALA B 1 29 ? 3.314 -8.807 -0.007 1 98.65 29 ALA B O 1
ATOM 1516 N N . MET B 1 30 ? 4.568 -7.109 -0.726 1 98.33 30 MET B N 1
ATOM 1517 C CA . MET B 1 30 ? 5.584 -7.994 -1.289 1 98.33 30 MET B CA 1
ATOM 1518 C C . MET B 1 30 ? 6.225 -8.848 -0.2 1 98.33 30 MET B C 1
ATOM 1520 O O . MET B 1 30 ? 6.47 -10.039 -0.403 1 98.33 30 MET B O 1
ATOM 1524 N N . ASN B 1 31 ? 6.538 -8.201 0.879 1 97.98 31 ASN B N 1
ATOM 1525 C CA . ASN B 1 31 ? 7.168 -8.94 1.968 1 97.98 31 ASN B CA 1
ATOM 1526 C C . ASN B 1 31 ? 6.221 -9.978 2.563 1 97.98 31 ASN B C 1
ATOM 1528 O O . ASN B 1 31 ? 6.646 -11.074 2.931 1 97.98 31 ASN B O 1
ATOM 1532 N N . LEU B 1 32 ? 4.981 -9.633 2.662 1 98.43 32 LEU B N 1
ATOM 1533 C CA . LEU B 1 32 ? 4.003 -10.591 3.166 1 98.43 32 LEU B CA 1
ATOM 1534 C C . LEU B 1 32 ? 3.865 -11.777 2.217 1 98.43 32 LEU B C 1
ATOM 1536 O O . LEU B 1 32 ? 3.854 -12.93 2.654 1 98.43 32 LEU B O 1
ATOM 1540 N N . LEU B 1 33 ? 3.77 -11.539 0.959 1 98.32 33 LEU B N 1
ATOM 1541 C CA . LEU B 1 33 ? 3.631 -12.608 -0.024 1 98.32 33 LEU B CA 1
ATOM 1542 C C . LEU B 1 33 ? 4.829 -13.55 0.023 1 98.32 33 LEU B C 1
ATOM 1544 O O . LEU B 1 33 ? 4.67 -14.769 -0.079 1 98.32 33 LEU B O 1
ATOM 1548 N N . ARG B 1 34 ? 5.962 -12.936 0.151 1 96.73 34 ARG B N 1
ATOM 1549 C CA . ARG B 1 34 ? 7.184 -13.733 0.186 1 96.73 34 ARG B CA 1
ATOM 1550 C C . ARG B 1 34 ? 7.144 -14.747 1.325 1 96.73 34 ARG B C 1
ATOM 1552 O O . ARG B 1 34 ? 7.597 -15.883 1.168 1 96.73 34 ARG B O 1
ATOM 1559 N N . VAL B 1 35 ? 6.569 -14.378 2.42 1 96.79 35 VAL B N 1
ATOM 1560 C CA . VAL B 1 35 ? 6.643 -15.24 3.594 1 96.79 35 VAL B CA 1
ATOM 1561 C C . VAL B 1 35 ? 5.384 -16.099 3.685 1 96.79 35 VAL B C 1
ATOM 1563 O O . VAL B 1 35 ? 5.422 -17.212 4.215 1 96.79 35 VAL B O 1
ATOM 1566 N N . ALA B 1 36 ? 4.296 -15.691 3.182 1 97.34 36 ALA B N 1
ATOM 1567 C CA . ALA B 1 36 ? 3.021 -16.35 3.451 1 97.34 36 ALA B CA 1
ATOM 1568 C C . ALA B 1 36 ? 2.621 -17.264 2.297 1 97.34 36 ALA B C 1
ATOM 1570 O O . ALA B 1 36 ? 1.732 -18.106 2.443 1 97.34 36 ALA B O 1
ATOM 1571 N N . VAL B 1 37 ? 3.138 -17.045 1.148 1 97.18 37 VAL B N 1
ATOM 1572 C CA . VAL B 1 37 ? 2.869 -17.894 -0.008 1 97.18 37 VAL B CA 1
ATOM 1573 C C . VAL B 1 37 ? 4.114 -18.71 -0.351 1 97.18 37 VAL B C 1
ATOM 1575 O O . VAL B 1 37 ? 5.128 -18.156 -0.781 1 97.18 37 VAL B O 1
ATOM 1578 N N . THR B 1 38 ? 4.021 -20.036 -0.204 1 96.11 38 THR B N 1
ATOM 1579 C CA . THR B 1 38 ? 5.162 -20.921 -0.412 1 96.11 38 THR B CA 1
ATOM 1580 C C . THR B 1 38 ? 4.843 -21.976 -1.468 1 96.11 38 THR B C 1
ATOM 1582 O O . THR B 1 38 ? 4.582 -23.134 -1.137 1 96.11 38 THR B O 1
ATOM 1585 N N . PRO B 1 39 ? 4.959 -21.557 -2.679 1 95.54 39 PRO B N 1
ATOM 1586 C CA . PRO B 1 39 ? 4.677 -22.538 -3.73 1 95.54 39 PRO B CA 1
ATOM 1587 C C . PRO B 1 39 ? 5.665 -23.702 -3.731 1 95.54 39 PRO B C 1
ATOM 1589 O O . PRO B 1 39 ? 6.851 -23.51 -3.45 1 95.54 39 PRO B O 1
ATOM 1592 N N . THR B 1 40 ? 5.173 -24.901 -4.118 1 94.01 40 THR B N 1
ATOM 1593 C CA . THR B 1 40 ? 6.009 -26.096 -4.138 1 94.01 40 THR B CA 1
ATOM 1594 C C . THR B 1 40 ? 6.196 -26.601 -5.566 1 94.01 40 THR B C 1
ATOM 1596 O O . THR B 1 40 ? 6.897 -27.59 -5.793 1 94.01 40 THR B O 1
ATOM 1599 N N . THR B 1 41 ? 5.558 -26.033 -6.518 1 96.5 41 THR B N 1
ATOM 1600 C CA . THR B 1 41 ? 5.689 -26.428 -7.916 1 96.5 41 THR B CA 1
ATOM 1601 C C . THR B 1 41 ? 6.371 -25.329 -8.726 1 96.5 41 THR B C 1
ATOM 1603 O O . THR B 1 41 ? 6.263 -24.147 -8.393 1 96.5 41 THR B O 1
ATOM 1606 N N . PRO B 1 42 ? 7.013 -25.678 -9.808 1 97.52 42 PRO B N 1
ATOM 1607 C CA . PRO B 1 42 ? 7.65 -24.684 -10.675 1 97.52 42 PRO B CA 1
ATOM 1608 C C . PRO B 1 42 ? 6.668 -23.633 -11.189 1 97.52 42 PRO B C 1
ATOM 1610 O O . PRO B 1 42 ? 7.007 -22.449 -11.26 1 97.52 42 PRO B O 1
ATOM 1613 N N . GLU B 1 43 ? 5.457 -24.049 -11.525 1 97.32 43 GLU B N 1
ATOM 1614 C CA . GLU B 1 43 ? 4.448 -23.116 -12.017 1 97.32 43 GLU B CA 1
ATOM 1615 C C . GLU B 1 43 ? 4.054 -22.11 -10.938 1 97.32 43 GLU B C 1
ATOM 1617 O O . GLU B 1 43 ? 3.893 -20.921 -11.22 1 97.32 43 GLU B O 1
ATOM 1622 N N . GLY B 1 44 ? 3.888 -22.653 -9.761 1 97.77 44 GLY B N 1
ATOM 1623 C CA . GLY B 1 44 ? 3.587 -21.773 -8.643 1 97.77 44 GLY B CA 1
ATOM 1624 C C . GLY B 1 44 ? 4.702 -20.79 -8.34 1 97.77 44 GLY B C 1
ATOM 1625 O O . GLY B 1 44 ? 4.444 -19.613 -8.078 1 97.77 44 GLY B O 1
ATOM 1626 N N . MET B 1 45 ? 5.922 -21.27 -8.391 1 98.19 45 MET B N 1
ATOM 1627 C CA . MET B 1 45 ? 7.085 -20.423 -8.141 1 98.19 45 MET B CA 1
ATOM 1628 C C . MET B 1 45 ? 7.197 -19.327 -9.196 1 98.19 45 MET B C 1
ATOM 1630 O O . MET B 1 45 ? 7.474 -18.172 -8.87 1 98.19 45 MET B O 1
ATOM 1634 N N . SER B 1 46 ? 6.984 -19.685 -10.394 1 98.27 46 SER B N 1
ATOM 1635 C CA . SER B 1 46 ? 7.03 -18.723 -11.49 1 98.27 46 SER B CA 1
ATOM 1636 C C . SER B 1 46 ? 5.948 -17.659 -11.339 1 98.27 46 SER B C 1
ATOM 1638 O O . SER B 1 46 ? 6.212 -16.468 -11.514 1 98.27 46 SER B O 1
ATOM 1640 N N . THR B 1 47 ? 4.751 -18.067 -10.956 1 98.4 47 THR B N 1
ATOM 1641 C CA . THR B 1 47 ? 3.629 -17.148 -10.799 1 98.4 47 THR B CA 1
ATOM 1642 C C . THR B 1 47 ? 3.889 -16.169 -9.657 1 98.4 47 THR B C 1
ATOM 1644 O O . THR B 1 47 ? 3.687 -14.963 -9.809 1 98.4 47 THR B O 1
ATOM 1647 N N . LEU B 1 48 ? 4.334 -16.672 -8.544 1 98.47 48 LEU B N 1
ATOM 1648 C CA . LEU B 1 48 ? 4.602 -15.81 -7.398 1 98.47 48 LEU B CA 1
ATOM 1649 C C . LEU B 1 48 ? 5.736 -14.837 -7.704 1 98.47 48 LEU B C 1
ATOM 1651 O O . LEU B 1 48 ? 5.655 -13.656 -7.359 1 98.47 48 LEU B O 1
ATOM 1655 N N . SER B 1 49 ? 6.776 -15.307 -8.341 1 98.49 49 SER B N 1
ATOM 1656 C CA . SER B 1 49 ? 7.916 -14.461 -8.682 1 98.49 49 SER B CA 1
ATOM 1657 C C . SER B 1 49 ? 7.509 -13.345 -9.638 1 98.49 49 SER B C 1
ATOM 1659 O O . SER B 1 49 ? 7.951 -12.203 -9.492 1 98.49 49 SER B O 1
ATOM 1661 N N . LEU B 1 50 ? 6.703 -13.68 -10.574 1 98.5 50 LEU B N 1
ATOM 1662 C CA . LEU B 1 50 ? 6.203 -12.671 -11.501 1 98.5 50 LEU B CA 1
ATOM 1663 C C . LEU B 1 50 ? 5.348 -11.64 -10.773 1 98.5 50 LEU B C 1
ATOM 1665 O O . LEU B 1 50 ? 5.461 -10.439 -11.032 1 98.5 50 LEU B O 1
ATOM 1669 N N . ALA B 1 51 ? 4.472 -12.074 -9.907 1 98.61 51 ALA B N 1
ATOM 1670 C CA . ALA B 1 51 ? 3.633 -11.175 -9.119 1 98.61 51 ALA B CA 1
ATOM 1671 C C . ALA B 1 51 ? 4.482 -10.169 -8.347 1 98.61 51 ALA B C 1
ATOM 1673 O O . ALA B 1 51 ? 4.209 -8.967 -8.374 1 98.61 51 ALA B O 1
ATOM 1674 N N . ILE B 1 52 ? 5.503 -10.651 -7.73 1 98.5 52 ILE B N 1
ATOM 1675 C CA . ILE B 1 52 ? 6.381 -9.809 -6.924 1 98.5 52 ILE B CA 1
ATOM 1676 C C . ILE B 1 52 ? 7.109 -8.813 -7.824 1 98.5 52 ILE B C 1
ATOM 1678 O O . ILE B 1 52 ? 7.225 -7.632 -7.488 1 98.5 52 ILE B O 1
ATOM 1682 N N . LYS B 1 53 ? 7.572 -9.252 -8.939 1 98.45 53 LYS B N 1
ATOM 1683 C CA . LYS B 1 53 ? 8.274 -8.367 -9.863 1 98.45 53 LYS B CA 1
ATOM 1684 C C . LYS B 1 53 ? 7.354 -7.26 -10.37 1 98.45 53 LYS B C 1
ATOM 1686 O O . LYS B 1 53 ? 7.773 -6.108 -10.5 1 98.45 53 LYS B O 1
ATOM 1691 N N . ILE B 1 54 ? 6.173 -7.604 -10.67 1 98.48 54 ILE B N 1
ATOM 1692 C CA . ILE B 1 54 ? 5.22 -6.631 -11.192 1 98.48 54 ILE B CA 1
ATOM 1693 C C . ILE B 1 54 ? 4.933 -5.57 -10.132 1 98.48 54 ILE B C 1
ATOM 1695 O O . ILE B 1 54 ? 4.89 -4.375 -10.436 1 98.48 54 ILE B O 1
ATOM 1699 N N . LEU B 1 55 ? 4.692 -5.987 -8.893 1 98.56 55 LEU B N 1
ATOM 1700 C CA . LEU B 1 55 ? 4.509 -5.039 -7.799 1 98.56 55 LEU B CA 1
ATOM 1701 C C . LEU B 1 55 ? 5.714 -4.112 -7.676 1 98.56 55 LEU B C 1
ATOM 1703 O O . LEU B 1 55 ? 5.557 -2.9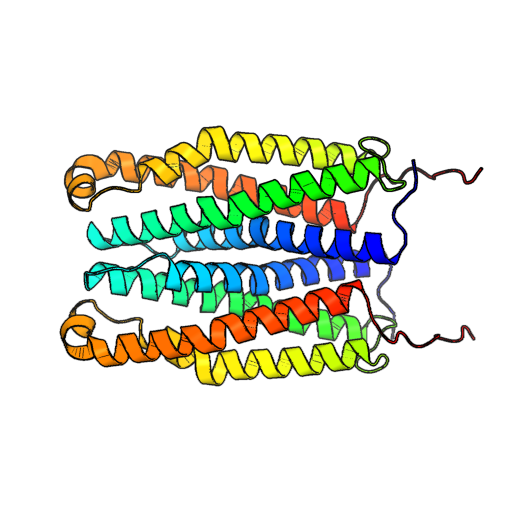02 -7.498 1 98.56 55 LEU B O 1
ATOM 1707 N N . ASP B 1 56 ? 6.858 -4.692 -7.78 1 98.07 56 ASP B N 1
ATOM 1708 C CA . ASP B 1 56 ? 8.088 -3.913 -7.672 1 98.07 56 ASP B CA 1
ATOM 1709 C C . ASP B 1 56 ? 8.221 -2.933 -8.836 1 98.07 56 ASP B C 1
ATOM 1711 O O . ASP B 1 56 ? 8.432 -1.736 -8.626 1 98.07 56 ASP B O 1
ATOM 1715 N N . ASP B 1 57 ? 8.019 -3.361 -10.039 1 97.42 57 ASP B N 1
ATOM 1716 C CA . ASP B 1 57 ? 8.311 -2.609 -11.255 1 97.42 57 ASP B CA 1
ATOM 1717 C C . ASP B 1 57 ? 7.275 -1.511 -11.483 1 97.42 57 ASP B C 1
ATOM 1719 O O . ASP B 1 57 ? 7.568 -0.496 -12.119 1 97.42 57 ASP B O 1
ATOM 1723 N N . LEU B 1 58 ? 6.108 -1.692 -10.949 1 97.85 58 LEU B N 1
ATOM 1724 C CA . LEU B 1 58 ? 5.071 -0.722 -11.283 1 97.85 58 LEU B CA 1
ATOM 1725 C C . LEU B 1 58 ? 4.688 0.105 -10.061 1 97.85 58 LEU B C 1
ATOM 1727 O O . LEU B 1 58 ? 4.722 1.337 -10.104 1 97.85 58 LEU B O 1
ATOM 1731 N N . LEU B 1 59 ? 4.425 -0.53 -8.988 1 98.31 59 LEU B N 1
ATOM 1732 C CA . LEU B 1 59 ? 3.912 0.225 -7.85 1 98.31 59 LEU B CA 1
ATOM 1733 C C . LEU B 1 59 ? 5.054 0.821 -7.034 1 98.31 59 LEU B C 1
ATOM 1735 O O . LEU B 1 59 ? 5.031 2.009 -6.703 1 98.31 59 LEU B O 1
ATOM 1739 N N . ILE B 1 60 ? 6.066 -0.035 -6.684 1 98.36 60 ILE B N 1
ATOM 1740 C CA . ILE B 1 60 ? 7.194 0.503 -5.933 1 98.36 60 ILE B CA 1
ATOM 1741 C C . ILE B 1 60 ? 7.917 1.557 -6.769 1 98.36 60 ILE B C 1
ATOM 1743 O O . ILE B 1 60 ? 8.188 2.66 -6.289 1 98.36 60 ILE B O 1
ATOM 1747 N N . PHE B 1 61 ? 8.244 1.195 -7.989 1 98.05 61 PHE B N 1
ATOM 1748 C CA . PHE B 1 61 ? 8.933 2.135 -8.865 1 98.05 61 PHE B CA 1
ATOM 1749 C C . PHE B 1 61 ? 8.123 3.416 -9.029 1 98.05 61 PHE B C 1
ATOM 1751 O O . PHE B 1 61 ? 8.665 4.518 -8.924 1 98.05 61 PHE B O 1
ATOM 1758 N N . GLY B 1 62 ? 6.843 3.336 -9.316 1 98.04 62 GLY B N 1
ATOM 1759 C CA . GLY B 1 62 ? 5.983 4.506 -9.404 1 98.04 62 GLY B CA 1
ATOM 1760 C C . GLY B 1 62 ? 5.971 5.335 -8.133 1 98.04 62 GLY B C 1
ATOM 1761 O O . GLY B 1 62 ? 5.988 6.566 -8.188 1 98.04 62 GLY B O 1
ATOM 1762 N N . GLY B 1 63 ? 5.886 4.673 -6.96 1 98.53 63 GLY B N 1
ATOM 1763 C CA . GLY B 1 63 ? 5.958 5.375 -5.688 1 98.53 63 GLY B CA 1
ATOM 1764 C C . GLY B 1 63 ? 7.258 6.132 -5.497 1 98.53 63 GLY B C 1
ATOM 1765 O O . GLY B 1 63 ? 7.255 7.278 -5.044 1 98.53 63 GLY B O 1
ATOM 1766 N N . VAL B 1 64 ? 8.339 5.478 -5.826 1 98.24 64 VAL B N 1
ATOM 1767 C CA . VAL B 1 64 ? 9.657 6.088 -5.689 1 98.24 64 VAL B CA 1
ATOM 1768 C C . VAL B 1 64 ? 9.747 7.329 -6.574 1 98.24 64 VAL B C 1
ATOM 1770 O O . VAL B 1 64 ? 10.166 8.395 -6.118 1 98.24 64 VAL B O 1
ATOM 1773 N N . ILE B 1 65 ? 9.348 7.248 -7.815 1 98.48 65 ILE B N 1
ATOM 1774 C CA . ILE B 1 65 ? 9.372 8.38 -8.735 1 98.48 65 ILE B CA 1
ATOM 1775 C C . ILE B 1 65 ? 8.455 9.485 -8.217 1 98.48 65 ILE B C 1
ATOM 1777 O O . ILE B 1 65 ? 8.825 10.662 -8.226 1 98.48 65 ILE B O 1
A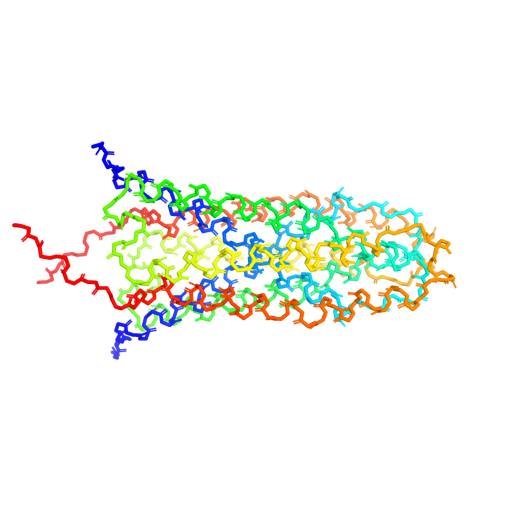TOM 1781 N N . GLY B 1 66 ? 7.27 9.119 -7.788 1 98.41 66 GLY B N 1
ATOM 1782 C CA . GLY B 1 66 ? 6.347 10.097 -7.236 1 98.41 66 GLY B CA 1
ATOM 1783 C C . GLY B 1 66 ? 6.908 10.835 -6.034 1 98.41 66 GLY B C 1
ATOM 1784 O O . GLY B 1 66 ? 6.743 12.05 -5.913 1 98.41 66 GLY B O 1
ATOM 1785 N N . ILE B 1 67 ? 7.549 10.097 -5.158 1 98.25 67 ILE B N 1
ATOM 1786 C CA . ILE B 1 67 ? 8.146 10.686 -3.965 1 98.25 67 ILE B CA 1
ATOM 1787 C C . ILE B 1 67 ? 9.247 11.665 -4.368 1 98.25 67 ILE B C 1
ATOM 1789 O O . ILE B 1 67 ? 9.319 12.779 -3.844 1 98.25 67 ILE B O 1
ATOM 1793 N N . LEU B 1 68 ? 10.083 11.306 -5.304 1 97.61 68 LEU B N 1
ATOM 1794 C CA . LEU B 1 68 ? 11.18 12.166 -5.734 1 97.61 68 LEU B CA 1
ATOM 1795 C C . LEU B 1 68 ? 10.649 13.432 -6.398 1 97.61 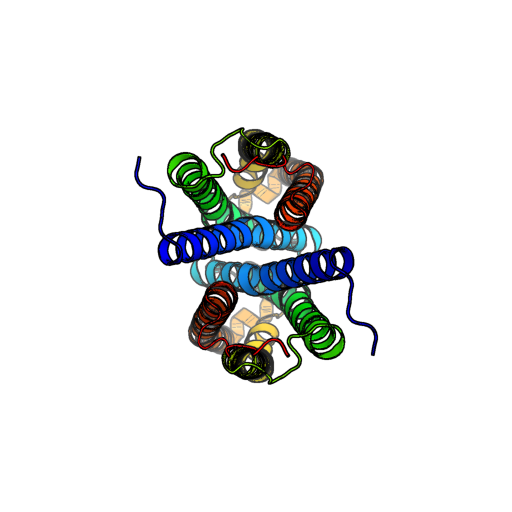68 LEU B C 1
ATOM 1797 O O . LEU B 1 68 ? 11.133 14.533 -6.122 1 97.61 68 LEU B O 1
ATOM 1801 N N . VAL B 1 69 ? 9.676 13.3 -7.239 1 97.69 69 VAL B N 1
ATOM 1802 C CA . VAL B 1 69 ? 9.1 14.445 -7.937 1 97.69 69 VAL B CA 1
ATOM 1803 C C . VAL B 1 69 ? 8.456 15.394 -6.929 1 97.69 69 VAL B C 1
ATOM 1805 O O . VAL B 1 69 ? 8.704 16.602 -6.958 1 97.69 69 VAL B O 1
ATOM 1808 N N . THR B 1 70 ? 7.664 14.862 -6.006 1 96.68 70 THR B N 1
ATOM 1809 C CA . THR B 1 70 ? 6.986 15.718 -5.039 1 96.68 70 THR B CA 1
ATOM 1810 C C . THR B 1 70 ? 7.988 16.337 -4.069 1 96.68 70 THR B C 1
ATOM 1812 O O . THR B 1 70 ? 7.798 17.465 -3.607 1 96.68 70 THR B O 1
ATOM 1815 N N . ALA B 1 71 ? 8.981 15.579 -3.749 1 94.41 71 ALA B N 1
ATOM 1816 C CA . ALA B 1 71 ? 10.022 16.131 -2.886 1 94.41 71 ALA B CA 1
ATOM 1817 C C . ALA B 1 71 ? 10.72 17.312 -3.555 1 94.41 71 ALA B C 1
ATOM 1819 O O . ALA B 1 71 ? 11.033 18.308 -2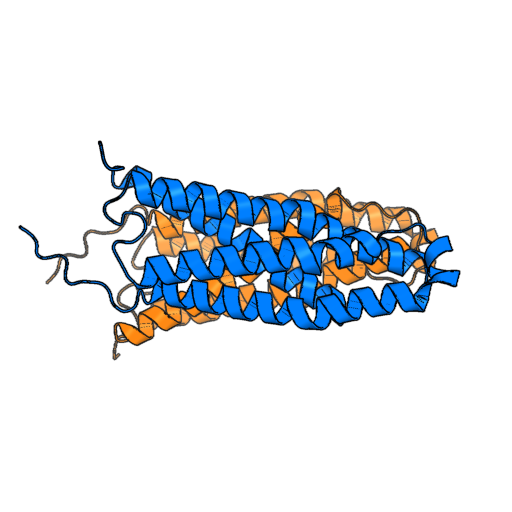.899 1 94.41 71 ALA B O 1
ATOM 1820 N N . ILE B 1 72 ? 10.995 17.237 -4.803 1 94.66 72 ILE B N 1
ATOM 1821 C CA . ILE B 1 72 ? 11.634 18.315 -5.55 1 94.66 72 ILE B CA 1
ATOM 1822 C C . ILE B 1 72 ? 10.704 19.525 -5.605 1 94.66 72 ILE B C 1
ATOM 1824 O O . ILE B 1 72 ? 11.139 20.661 -5.399 1 94.66 72 ILE B O 1
ATOM 1828 N N . VAL B 1 73 ? 9.473 19.284 -5.888 1 94.01 73 VAL B N 1
ATOM 1829 C CA . VAL B 1 73 ? 8.506 20.375 -5.947 1 94.01 73 VAL B CA 1
ATOM 1830 C C . VAL B 1 73 ? 8.402 21.049 -4.58 1 94.01 73 VAL B C 1
ATOM 1832 O O . VAL B 1 73 ? 8.37 22.278 -4.488 1 94.01 73 VAL B O 1
ATOM 1835 N N . TYR B 1 74 ? 8.372 20.294 -3.505 1 91.02 74 TYR B N 1
ATOM 1836 C CA . TYR B 1 74 ? 8.374 20.854 -2.158 1 91.02 74 TYR B CA 1
ATOM 1837 C C . TYR B 1 74 ? 9.597 21.735 -1.935 1 91.02 74 TYR B C 1
ATOM 1839 O O . TYR B 1 74 ? 9.492 22.819 -1.356 1 91.02 74 TYR B O 1
ATOM 1847 N N . GLY B 1 75 ? 10.69 21.256 -2.331 1 89.29 75 GLY B N 1
ATOM 1848 C CA . GLY B 1 75 ? 11.938 21.973 -2.126 1 89.29 75 GLY B CA 1
ATOM 1849 C C . GLY B 1 75 ? 12.005 23.285 -2.883 1 89.29 75 GLY B C 1
ATOM 1850 O O . GLY B 1 75 ? 12.565 24.266 -2.388 1 89.29 75 GLY B O 1
ATOM 1851 N N . ILE B 1 76 ? 11.406 23.365 -3.993 1 90.28 76 ILE B N 1
ATOM 1852 C CA . ILE B 1 76 ? 11.541 24.525 -4.867 1 90.28 76 ILE B CA 1
ATOM 1853 C C . ILE B 1 76 ? 10.383 25.491 -4.625 1 90.28 76 ILE B C 1
ATOM 1855 O O . ILE B 1 76 ? 10.576 26.709 -4.602 1 90.28 76 ILE B O 1
ATOM 1859 N N . TRP B 1 77 ? 9.239 24.966 -4.428 1 89.47 77 TRP B N 1
ATOM 1860 C CA . TRP B 1 77 ? 8.067 25.827 -4.541 1 89.47 77 TRP B CA 1
ATOM 1861 C C . TRP B 1 77 ? 7.363 25.969 -3.195 1 89.47 77 TRP B C 1
ATOM 1863 O O . TRP B 1 77 ? 6.205 26.387 -3.134 1 89.47 77 TRP B O 1
ATOM 1873 N N . THR B 1 78 ? 8.023 25.542 -2.157 1 84.43 78 THR B N 1
ATOM 1874 C CA . THR B 1 78 ? 7.493 25.799 -0.822 1 84.43 78 THR B CA 1
ATOM 1875 C C . THR B 1 78 ? 8.569 26.395 0.081 1 84.43 78 THR B C 1
ATOM 1877 O O . THR B 1 78 ? 9.725 26.527 -0.325 1 84.43 78 THR B O 1
ATOM 1880 N N . LYS B 1 79 ? 8.136 26.815 1.305 1 80.21 79 LYS B N 1
ATOM 1881 C CA . LYS B 1 79 ? 9.022 27.519 2.228 1 80.21 79 LYS B CA 1
ATOM 1882 C C . LYS B 1 79 ? 10.035 26.566 2.853 1 80.21 79 LYS B C 1
ATOM 1884 O O . LYS B 1 79 ? 10.998 27.003 3.487 1 80.21 79 LYS B O 1
ATOM 1889 N N . TRP B 1 80 ? 9.829 25.291 2.619 1 80.03 80 TRP B N 1
ATOM 1890 C CA . TRP B 1 80 ? 10.629 24.311 3.347 1 80.03 80 TRP B CA 1
ATOM 1891 C C . TRP B 1 80 ? 12.006 24.152 2.712 1 80.03 80 TRP B C 1
ATOM 1893 O O . TRP B 1 80 ? 12.966 23.766 3.384 1 80.03 80 TRP B O 1
ATOM 1903 N N . GLY B 1 81 ? 12.157 24.433 1.373 1 78.28 81 GLY B N 1
ATOM 1904 C CA . GLY B 1 81 ? 13.452 24.256 0.735 1 78.28 81 GLY B CA 1
ATOM 1905 C C . GLY B 1 81 ? 13.948 22.823 0.779 1 78.28 81 GLY B C 1
ATOM 1906 O O . GLY B 1 81 ? 13.201 21.913 1.144 1 78.28 81 GLY B O 1
ATOM 1907 N N . PHE B 1 82 ? 15.166 22.516 0.449 1 78.99 82 PHE B N 1
ATOM 1908 C CA . PHE B 1 82 ? 15.706 21.164 0.378 1 78.99 82 PHE B CA 1
ATOM 1909 C C . PHE B 1 82 ? 16.393 20.786 1.685 1 78.99 82 PHE B C 1
ATOM 1911 O O . PHE B 1 82 ? 16.233 19.666 2.175 1 78.99 82 PHE B O 1
ATOM 1918 N N . PHE B 1 83 ? 17.121 21.648 2.294 1 80.56 83 PHE B N 1
ATOM 1919 C CA . PHE B 1 83 ? 17.939 21.289 3.447 1 80.56 83 PHE B CA 1
ATOM 1920 C C . PHE B 1 83 ? 17.825 22.344 4.541 1 80.56 83 PHE B C 1
ATOM 1922 O O . PHE B 1 83 ? 18.772 22.566 5.299 1 80.56 83 PHE B O 1
ATOM 1929 N N . ARG B 1 84 ? 16.733 22.91 4.616 1 82.44 84 ARG B N 1
ATOM 1930 C CA . ARG B 1 84 ? 16.582 23.995 5.58 1 82.44 84 ARG B CA 1
ATOM 1931 C C . ARG B 1 84 ? 16.302 23.451 6.977 1 82.44 84 ARG B C 1
ATOM 1933 O O . ARG B 1 84 ? 16.65 24.083 7.977 1 82.44 84 ARG B O 1
ATOM 1940 N N . GLN B 1 85 ? 15.741 22.273 6.923 1 87.2 85 GLN B N 1
ATOM 1941 C CA . GLN B 1 85 ? 15.444 21.622 8.195 1 87.2 85 GLN B CA 1
ATOM 1942 C C . GLN B 1 85 ? 16.184 20.293 8.318 1 87.2 85 GLN B C 1
ATOM 1944 O O . GLN B 1 85 ? 16.317 19.557 7.338 1 87.2 85 GLN B O 1
ATOM 1949 N N . ARG B 1 86 ? 16.607 20.049 9.439 1 90.99 86 ARG B N 1
ATOM 1950 C CA . ARG B 1 86 ? 17.379 18.83 9.662 1 90.99 86 ARG B CA 1
ATOM 1951 C C . ARG B 1 86 ? 16.547 17.59 9.353 1 90.99 86 ARG B C 1
ATOM 1953 O O . ARG B 1 86 ? 17.053 16.625 8.778 1 90.99 86 ARG B O 1
ATOM 1960 N N . TRP B 1 87 ? 15.288 17.612 9.828 1 92.96 87 TRP B N 1
ATOM 1961 C CA . TRP B 1 87 ? 14.442 16.446 9.595 1 92.96 87 TRP B CA 1
ATOM 1962 C C . TRP B 1 87 ? 14.223 16.221 8.103 1 92.96 87 TRP B C 1
ATOM 1964 O O . TRP B 1 87 ? 14.112 15.079 7.65 1 92.96 87 TRP B O 1
ATOM 1974 N N . LEU B 1 88 ? 14.16 17.169 7.342 1 93.02 88 LEU B N 1
ATOM 1975 C CA . LEU B 1 88 ? 14.001 17.05 5.896 1 93.02 88 LEU B CA 1
ATOM 1976 C C . LEU B 1 88 ? 15.261 16.476 5.257 1 93.02 88 LEU B C 1
ATOM 1978 O O . LEU B 1 88 ? 15.179 15.643 4.351 1 93.02 88 LEU B O 1
ATOM 1982 N N . SER B 1 89 ? 16.398 16.901 5.706 1 93.41 89 SER B N 1
ATOM 1983 C CA . SER B 1 89 ? 17.667 16.374 5.213 1 93.41 89 SER B CA 1
ATOM 1984 C C . SER B 1 89 ? 17.799 14.884 5.51 1 93.41 89 SER B C 1
ATOM 1986 O O . SER B 1 89 ? 18.302 14.123 4.682 1 93.41 89 SER B O 1
ATOM 1988 N N . VAL B 1 90 ? 17.391 14.518 6.643 1 95.69 90 VAL B N 1
ATOM 1989 C CA . VAL B 1 90 ? 17.437 13.112 7.03 1 95.69 90 VAL B CA 1
ATOM 1990 C C . VAL B 1 90 ? 16.531 12.294 6.113 1 95.69 90 VAL B C 1
ATOM 1992 O O . VAL B 1 90 ? 16.908 11.209 5.664 1 95.69 90 VAL B O 1
ATOM 1995 N N . LYS B 1 91 ? 15.378 12.785 5.818 1 96.32 91 LYS B N 1
ATOM 1996 C CA . LYS B 1 91 ? 14.473 12.076 4.917 1 96.32 91 LYS B CA 1
ATOM 1997 C C . LYS B 1 91 ? 15.092 11.915 3.531 1 96.32 91 LYS B C 1
ATOM 1999 O O . LYS B 1 91 ? 14.965 10.859 2.908 1 96.32 91 LYS B O 1
ATOM 2004 N N . TRP B 1 92 ? 15.762 12.971 3.12 1 96.06 92 TRP B N 1
ATOM 2005 C CA . TRP B 1 92 ? 16.442 12.89 1.831 1 96.06 92 TRP B CA 1
ATOM 2006 C C . TRP B 1 92 ? 17.519 11.811 1.851 1 96.06 92 TRP B C 1
ATOM 2008 O O . TRP B 1 92 ? 17.618 11.007 0.921 1 96.06 92 TRP B O 1
ATOM 2018 N N . LEU B 1 93 ? 18.274 11.808 2.841 1 97.05 93 LEU B N 1
ATOM 2019 C CA . LEU B 1 93 ? 19.35 10.83 2.967 1 97.05 93 LEU B CA 1
ATOM 2020 C C . LEU B 1 93 ? 18.791 9.412 3.025 1 97.05 93 LEU B C 1
ATOM 2022 O O . LEU B 1 93 ? 19.258 8.527 2.304 1 97.05 93 LEU B O 1
ATOM 2026 N N . LEU B 1 94 ? 17.806 9.204 3.828 1 97.87 94 LEU B N 1
ATOM 2027 C CA . LEU B 1 94 ? 17.202 7.884 3.975 1 97.87 94 LEU B CA 1
ATOM 2028 C C . LEU B 1 94 ? 16.58 7.422 2.662 1 97.87 94 LEU B C 1
ATOM 2030 O O . LEU B 1 94 ? 16.686 6.249 2.298 1 97.87 94 LEU B O 1
ATOM 2034 N N . THR B 1 95 ? 15.951 8.343 1.973 1 97.83 95 THR B N 1
ATOM 2035 C CA . THR B 1 95 ? 15.329 8.016 0.694 1 97.83 95 THR B CA 1
ATOM 2036 C C . THR B 1 95 ? 16.377 7.547 -0.312 1 97.83 95 THR B C 1
ATOM 2038 O O . THR B 1 95 ? 16.188 6.531 -0.985 1 97.83 95 THR B O 1
ATOM 2041 N N . ILE B 1 96 ? 17.469 8.19 -0.393 1 97.61 96 ILE B N 1
ATOM 2042 C CA . ILE B 1 96 ? 18.537 7.831 -1.32 1 97.61 96 ILE B CA 1
ATOM 2043 C C . ILE B 1 96 ? 19.087 6.451 -0.964 1 97.61 96 ILE B C 1
ATOM 2045 O O . ILE B 1 96 ? 19.284 5.609 -1.842 1 97.61 96 ILE B O 1
ATOM 2049 N N . VAL B 1 97 ? 19.339 6.228 0.281 1 98.37 97 VAL B N 1
ATOM 2050 C CA . VAL B 1 97 ? 19.846 4.943 0.751 1 98.37 97 VAL B CA 1
ATOM 2051 C C . VAL B 1 97 ? 18.873 3.831 0.364 1 98.37 97 VAL B C 1
ATOM 2053 O O . VAL B 1 97 ? 19.285 2.787 -0.148 1 98.37 97 VAL B O 1
ATOM 2056 N N . MET B 1 98 ? 17.601 4.055 0.555 1 98.44 98 MET B N 1
ATOM 2057 C CA . MET B 1 98 ? 16.588 3.048 0.251 1 98.44 98 MET B CA 1
ATOM 2058 C C . MET B 1 98 ? 16.521 2.778 -1.248 1 98.44 98 MET B C 1
ATOM 2060 O O . MET B 1 98 ? 16.363 1.631 -1.67 1 98.44 98 MET B O 1
ATOM 2064 N N . ILE B 1 99 ? 16.646 3.832 -2.023 1 98.15 99 ILE B N 1
ATOM 2065 C CA . ILE B 1 99 ? 16.613 3.671 -3.472 1 98.15 99 ILE B CA 1
ATOM 2066 C C . ILE B 1 99 ? 17.814 2.844 -3.926 1 98.15 99 ILE B C 1
ATOM 2068 O O . ILE B 1 99 ? 17.678 1.944 -4.759 1 98.15 99 ILE B O 1
ATOM 2072 N N . LEU B 1 100 ? 18.948 3.074 -3.382 1 98.16 100 LEU B N 1
ATOM 2073 C CA . LEU B 1 100 ? 20.164 2.366 -3.766 1 98.16 100 LEU B CA 1
ATOM 2074 C C . LEU B 1 100 ? 20.095 0.901 -3.35 1 98.16 100 LEU B C 1
ATOM 2076 O O . LEU B 1 100 ? 20.473 0.014 -4.12 1 98.16 100 LEU B O 1
ATOM 2080 N N . ILE B 1 101 ? 19.627 0.617 -2.162 1 97.8 101 ILE B N 1
ATOM 2081 C CA . ILE B 1 101 ? 19.453 -0.76 -1.714 1 97.8 101 ILE B CA 1
ATOM 2082 C C . ILE B 1 101 ? 18.493 -1.491 -2.651 1 97.8 101 ILE B C 1
ATOM 2084 O O . ILE B 1 101 ? 18.766 -2.615 -3.076 1 97.8 101 ILE B O 1
ATOM 2088 N N . GLY B 1 102 ? 17.384 -0.849 -2.924 1 97.28 102 GLY B N 1
ATOM 2089 C CA . GLY B 1 102 ? 16.392 -1.434 -3.811 1 97.28 102 GLY B CA 1
ATOM 2090 C C . GLY B 1 102 ? 16.925 -1.709 -5.204 1 97.28 102 GLY B C 1
ATOM 2091 O O . GLY B 1 102 ? 16.648 -2.761 -5.785 1 97.28 102 GLY B O 1
ATOM 2092 N N . TRP B 1 103 ? 17.639 -0.808 -5.707 1 96.97 103 TRP B N 1
ATOM 2093 C CA . TRP B 1 103 ? 18.122 -0.879 -7.082 1 96.97 103 TRP B CA 1
ATOM 2094 C C . TRP B 1 103 ? 19.27 -1.876 -7.205 1 96.97 103 TRP B C 1
ATOM 2096 O O . TRP B 1 103 ? 19.253 -2.746 -8.08 1 96.97 103 TRP B O 1
ATOM 2106 N N . ILE B 1 104 ? 20.23 -1.888 -6.266 1 97.89 104 ILE B N 1
ATOM 2107 C CA . ILE B 1 104 ? 21.485 -2.616 -6.42 1 97.89 104 ILE B CA 1
ATOM 2108 C C . ILE B 1 104 ? 21.343 -4.019 -5.835 1 97.89 104 ILE B C 1
ATOM 2110 O O . ILE B 1 104 ? 21.92 -4.977 -6.355 1 97.89 104 ILE B O 1
ATOM 2114 N N . ILE B 1 105 ? 20.606 -4.151 -4.824 1 97.82 105 ILE B N 1
ATOM 2115 C CA . ILE B 1 105 ? 20.585 -5.415 -4.095 1 97.82 105 ILE B CA 1
ATOM 2116 C C . ILE B 1 105 ? 19.273 -6.147 -4.37 1 97.82 105 ILE B C 1
ATOM 2118 O O . ILE B 1 105 ? 19.273 -7.248 -4.925 1 97.82 105 ILE B O 1
ATOM 2122 N N . MET B 1 106 ? 18.207 -5.525 -4.135 1 97.43 106 MET B N 1
ATOM 2123 C CA . MET B 1 106 ? 16.909 -6.192 -4.188 1 97.43 106 MET B CA 1
ATOM 2124 C C . MET B 1 106 ? 16.447 -6.37 -5.631 1 97.43 106 MET B C 1
ATOM 2126 O O . MET B 1 106 ? 15.825 -7.378 -5.968 1 97.43 106 MET B O 1
ATOM 2130 N N . GLY B 1 107 ? 16.708 -5.424 -6.449 1 97.16 107 GLY B N 1
ATOM 2131 C CA . GLY B 1 107 ? 16.316 -5.502 -7.847 1 97.16 107 GLY B CA 1
ATOM 2132 C C . GLY B 1 107 ? 16.782 -6.775 -8.528 1 97.16 107 GLY B C 1
ATOM 2133 O O . GLY B 1 107 ? 15.967 -7.55 -9.033 1 97.16 107 GLY B O 1
ATOM 2134 N N . PRO B 1 108 ? 18.05 -6.987 -8.562 1 97.92 108 PRO B N 1
ATOM 2135 C CA . PRO B 1 108 ? 18.582 -8.201 -9.186 1 97.92 108 PRO B CA 1
ATOM 2136 C C . PRO B 1 108 ? 18.011 -9.478 -8.574 1 97.92 108 PRO B C 1
ATOM 2138 O O . PRO B 1 108 ? 17.788 -10.461 -9.286 1 97.92 108 PRO B O 1
ATOM 2141 N N . ALA B 1 109 ? 17.781 -9.511 -7.279 1 97.78 109 ALA B N 1
ATOM 2142 C CA . ALA B 1 109 ? 17.218 -10.687 -6.62 1 97.78 109 ALA B CA 1
ATOM 2143 C C . ALA B 1 109 ? 15.792 -10.951 -7.094 1 97.78 109 ALA B C 1
ATOM 2145 O O . ALA B 1 109 ? 15.429 -12.093 -7.384 1 97.78 109 ALA B O 1
ATOM 2146 N N . VAL B 1 110 ? 14.985 -9.938 -7.185 1 97.91 110 VAL B N 1
ATOM 2147 C CA . VAL B 1 110 ? 13.597 -10.056 -7.621 1 97.91 110 VAL B CA 1
ATOM 2148 C C . VAL B 1 110 ? 13.551 -10.46 -9.093 1 97.91 110 VAL B C 1
ATOM 2150 O O . VAL B 1 110 ? 12.854 -11.409 -9.461 1 97.91 110 VAL B O 1
ATOM 2153 N N . ASN B 1 111 ? 14.317 -9.798 -9.927 1 97.91 111 ASN B N 1
ATOM 2154 C CA . ASN B 1 111 ? 14.341 -10.078 -11.359 1 97.91 111 ASN B CA 1
ATOM 2155 C C . ASN B 1 111 ? 14.902 -11.468 -11.649 1 97.91 111 ASN B C 1
ATOM 2157 O O . ASN B 1 111 ? 14.469 -12.132 -12.592 1 97.91 111 ASN B O 1
ATOM 2161 N N . GLY B 1 112 ? 15.82 -11.883 -10.867 1 98.02 112 GLY B N 1
ATOM 2162 C CA . GLY B 1 112 ? 16.499 -13.152 -11.075 1 98.02 112 GLY B CA 1
ATOM 2163 C C . GLY B 1 112 ? 15.607 -14.354 -10.828 1 98.02 112 GLY B C 1
ATOM 2164 O O . GLY B 1 112 ? 15.91 -15.461 -11.276 1 98.02 112 GLY B O 1
ATOM 2165 N N . ASN B 1 113 ? 14.541 -14.139 -10.147 1 98.03 113 ASN B N 1
ATOM 2166 C CA . ASN B 1 113 ? 13.664 -15.252 -9.8 1 98.03 113 ASN B CA 1
ATOM 2167 C C . ASN B 1 113 ? 12.507 -15.382 -10.786 1 98.03 113 ASN B C 1
ATOM 2169 O O . ASN B 1 113 ? 11.697 -16.304 -10.681 1 98.03 113 ASN B O 1
ATOM 2173 N N . VAL B 1 114 ? 12.347 -14.487 -11.635 1 98.33 114 VAL B N 1
ATOM 2174 C CA . VAL B 1 114 ? 11.301 -14.6 -12.646 1 98.33 114 VAL B CA 1
ATOM 2175 C C . VAL B 1 114 ? 11.824 -15.391 -13.844 1 98.33 114 VAL B C 1
ATOM 2177 O O . VAL B 1 114 ? 12.567 -14.858 -14.671 1 98.33 114 VAL B O 1
ATOM 2180 N N . GLN B 1 115 ? 11.449 -16.6 -13.909 1 97.89 115 GLN B N 1
ATOM 2181 C CA . GLN B 1 115 ? 11.952 -17.543 -14.902 1 97.89 115 GLN B CA 1
ATOM 2182 C C . GLN B 1 115 ? 10.843 -18.469 -15.393 1 97.89 115 GLN B C 1
ATOM 2184 O O . GLN B 1 115 ? 9.745 -18.482 -14.834 1 97.89 115 GLN B O 1
ATOM 2189 N N . SER B 1 116 ? 11.147 -19.196 -16.482 1 96.8 116 SER B N 1
ATOM 2190 C CA . SER B 1 116 ? 10.24 -20.251 -16.922 1 96.8 116 SER B CA 1
ATOM 2191 C C . SER B 1 116 ? 10.184 -21.39 -15.91 1 96.8 116 SER B C 1
ATOM 2193 O O . SER B 1 116 ? 11.147 -21.623 -15.177 1 96.8 116 SER B O 1
ATOM 2195 N N . PRO B 1 117 ? 9.097 -22.045 -15.827 1 96.53 117 PRO B N 1
ATOM 2196 C CA . PRO B 1 117 ? 8.935 -23.113 -14.837 1 96.53 117 PRO B CA 1
ATOM 2197 C C . PRO B 1 117 ? 10.056 -24.148 -14.897 1 96.53 117 PRO B C 1
ATOM 2199 O O . PRO B 1 117 ? 10.522 -24.62 -13.857 1 96.53 117 PRO B O 1
ATOM 2202 N N . GLU B 1 118 ? 10.588 -24.425 -16.008 1 96.67 118 GLU B N 1
ATOM 2203 C CA . GLU B 1 118 ? 11.629 -25.435 -16.17 1 96.67 118 GLU B CA 1
ATOM 2204 C C . GLU B 1 118 ? 12.922 -25.012 -15.478 1 96.67 118 GLU B C 1
ATOM 2206 O O . GLU B 1 118 ? 13.677 -25.856 -14.993 1 96.67 118 GLU B O 1
ATOM 2211 N N . TRP B 1 119 ? 13.152 -23.81 -15.415 1 97.9 119 TRP B N 1
ATOM 2212 C CA . TRP B 1 119 ? 14.368 -23.258 -14.828 1 97.9 119 TRP B CA 1
ATOM 2213 C C . TRP B 1 119 ? 14.469 -23.612 -13.348 1 97.9 119 TRP B C 1
ATOM 2215 O O . TRP B 1 119 ? 15.552 -23.929 -12.851 1 97.9 119 TRP B O 1
ATOM 2225 N N . TYR B 1 120 ? 13.374 -23.687 -12.641 1 97.14 120 TYR B N 1
ATOM 2226 C CA . TYR B 1 120 ? 13.342 -23.894 -11.198 1 97.14 120 TYR B CA 1
ATOM 2227 C C . TYR B 1 120 ? 13.759 -25.316 -10.841 1 97.14 120 TYR B C 1
ATOM 2229 O O . TYR B 1 120 ? 14.253 -25.567 -9.74 1 97.14 120 TYR B O 1
ATOM 2237 N N . LEU B 1 121 ? 13.546 -26.184 -11.745 1 96.33 121 LEU B N 1
ATOM 2238 C CA . LEU B 1 121 ? 13.862 -27.588 -11.509 1 96.33 121 LEU B CA 1
ATOM 2239 C C . LEU B 1 121 ? 15.363 -27.783 -11.321 1 96.33 121 LEU B C 1
ATOM 2241 O O . LEU B 1 121 ? 15.789 -28.636 -10.539 1 96.33 121 LEU B O 1
ATOM 2245 N N . SER B 1 122 ? 16.173 -26.935 -11.933 1 97.37 122 SER B N 1
ATOM 2246 C CA . SER B 1 122 ? 17.621 -27.111 -11.915 1 97.37 122 SER B CA 1
ATOM 2247 C C . SER B 1 122 ? 18.307 -25.98 -11.155 1 97.37 122 SER B C 1
ATOM 2249 O O . SER B 1 122 ? 19.517 -26.024 -10.926 1 97.37 122 SER B O 1
ATOM 2251 N N . ASN B 1 123 ? 17.559 -25.005 -10.715 1 98.09 123 ASN B N 1
ATOM 2252 C CA . ASN B 1 123 ? 18.187 -23.817 -10.146 1 98.09 123 ASN B CA 1
ATOM 2253 C C . ASN B 1 123 ? 17.528 -23.41 -8.832 1 98.09 123 ASN B C 1
ATOM 2255 O O . ASN B 1 123 ? 17.403 -22.22 -8.538 1 98.09 123 ASN B O 1
ATOM 2259 N N . ILE B 1 124 ? 17.105 -24.364 -8.061 1 97.08 124 ILE B N 1
ATOM 2260 C CA . ILE B 1 124 ? 16.38 -24.106 -6.822 1 97.08 124 ILE B CA 1
ATOM 2261 C C . ILE B 1 124 ? 17.283 -23.361 -5.841 1 97.08 124 ILE B C 1
ATOM 2263 O O . ILE B 1 124 ? 16.813 -22.52 -5.071 1 97.08 124 ILE 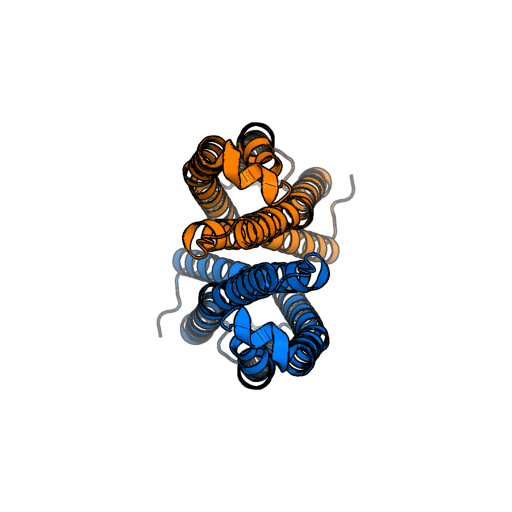B O 1
ATOM 2267 N N . ASP B 1 125 ? 18.557 -23.626 -5.849 1 97.68 125 ASP B N 1
ATOM 2268 C CA . ASP B 1 125 ? 19.495 -22.951 -4.957 1 97.68 125 ASP B CA 1
ATOM 2269 C C . ASP B 1 125 ? 19.56 -21.455 -5.259 1 97.68 125 ASP B C 1
ATOM 2271 O O . ASP B 1 125 ? 19.614 -20.633 -4.341 1 97.68 125 ASP B O 1
ATOM 2275 N N . THR B 1 126 ? 19.64 -21.161 -6.517 1 98.08 126 THR B N 1
ATOM 2276 C CA . THR B 1 126 ? 19.651 -19.761 -6.926 1 98.08 126 THR B CA 1
ATOM 2277 C C . THR B 1 126 ? 18.355 -19.068 -6.517 1 98.08 126 THR B C 1
ATOM 2279 O O . THR B 1 126 ? 18.379 -17.95 -5.997 1 98.08 126 THR B O 1
ATOM 2282 N N . TYR B 1 127 ? 17.271 -19.707 -6.737 1 97.93 127 TYR B N 1
ATOM 2283 C CA . TYR B 1 127 ? 15.966 -19.202 -6.327 1 97.93 127 TYR B CA 1
ATOM 2284 C C . TYR B 1 127 ? 15.94 -18.905 -4.832 1 97.93 127 TYR B C 1
ATOM 2286 O O . TYR B 1 127 ? 15.547 -17.813 -4.416 1 97.93 127 TYR B O 1
ATOM 2294 N N . ASP B 1 128 ? 16.414 -19.828 -4.043 1 97.21 128 ASP B N 1
ATOM 2295 C CA . ASP B 1 128 ? 16.412 -19.7 -2.589 1 97.21 128 ASP B CA 1
ATOM 2296 C C . ASP B 1 128 ? 17.357 -18.59 -2.134 1 97.21 128 ASP B C 1
ATOM 2298 O O . ASP B 1 128 ? 17.069 -17.88 -1.168 1 97.21 128 ASP B O 1
ATOM 2302 N N . ALA B 1 129 ? 18.449 -18.465 -2.759 1 98 129 ALA B N 1
ATOM 2303 C CA . ALA B 1 129 ? 19.399 -17.408 -2.423 1 98 129 ALA B CA 1
ATOM 2304 C C . ALA B 1 129 ? 18.793 -16.029 -2.667 1 98 129 ALA B C 1
ATOM 2306 O O . ALA B 1 129 ? 18.986 -15.109 -1.867 1 98 129 ALA B O 1
ATOM 2307 N N . ASN B 1 130 ? 18.115 -15.896 -3.762 1 97.93 130 ASN B N 1
ATOM 2308 C CA . ASN B 1 130 ? 17.426 -14.644 -4.058 1 97.93 130 ASN B CA 1
ATOM 2309 C C . ASN B 1 130 ? 16.348 -14.339 -3.023 1 97.93 130 ASN B C 1
ATOM 2311 O O . ASN B 1 130 ? 16.202 -13.194 -2.591 1 97.93 130 ASN B O 1
ATOM 2315 N N . LEU B 1 131 ? 15.631 -15.333 -2.641 1 96.97 131 LEU B N 1
ATOM 2316 C CA . LEU B 1 131 ? 14.619 -15.166 -1.604 1 96.97 131 LEU B CA 1
ATOM 2317 C C . LEU B 1 131 ? 15.255 -14.737 -0.286 1 96.97 131 LEU B C 1
ATOM 2319 O O . LEU B 1 131 ? 14.688 -13.923 0.446 1 96.97 131 LEU B O 1
ATOM 2323 N N . ALA B 1 132 ? 16.38 -15.309 0.045 1 97.33 132 ALA B N 1
ATOM 2324 C CA . ALA B 1 132 ? 17.091 -14.968 1.275 1 97.33 132 ALA B CA 1
ATOM 2325 C C . ALA B 1 132 ? 17.532 -13.507 1.267 1 97.33 132 ALA B C 1
ATOM 2327 O O . ALA B 1 132 ? 17.475 -12.83 2.296 1 97.33 132 ALA B O 1
ATOM 2328 N N . THR B 1 133 ? 18.013 -13.04 0.161 1 97.86 133 THR B N 1
ATOM 2329 C CA . THR B 1 133 ? 18.371 -11.634 0.007 1 97.86 133 THR B CA 1
ATOM 2330 C C . THR B 1 133 ? 17.171 -10.736 0.29 1 97.86 133 THR B C 1
ATOM 2332 O O . THR B 1 133 ? 17.272 -9.781 1.063 1 97.86 133 THR B O 1
ATOM 2335 N N . SER B 1 134 ? 16.059 -11.071 -0.281 1 95.82 134 SER B N 1
ATOM 2336 C CA . SER B 1 134 ? 14.833 -10.304 -0.088 1 95.82 134 SER B CA 1
ATOM 2337 C C . SER B 1 134 ? 14.353 -10.384 1.357 1 95.82 134 SER B C 1
ATOM 2339 O O . SER B 1 134 ? 13.754 -9.437 1.871 1 95.82 134 SER B O 1
ATOM 2341 N N . ALA B 1 135 ? 14.657 -11.508 1.983 1 96.74 135 ALA B N 1
ATOM 2342 C CA . ALA B 1 135 ? 14.226 -11.724 3.361 1 96.74 135 ALA B CA 1
ATOM 2343 C C . ALA B 1 135 ? 14.976 -10.806 4.321 1 96.74 135 ALA B C 1
ATOM 2345 O O . ALA B 1 135 ? 14.455 -10.445 5.379 1 96.74 135 ALA B O 1
ATOM 2346 N N . VAL B 1 136 ? 16.138 -10.39 3.996 1 97.95 136 VAL B N 1
ATOM 2347 C CA . VAL B 1 136 ? 16.931 -9.497 4.834 1 97.95 136 VAL B CA 1
ATOM 2348 C C . VAL B 1 136 ? 16.601 -8.044 4.498 1 97.95 136 VAL B C 1
ATOM 2350 O O . VAL B 1 136 ? 16.214 -7.269 5.376 1 97.95 136 VAL B O 1
ATOM 2353 N N . TRP B 1 137 ? 16.622 -7.723 3.276 1 98.13 137 TRP B N 1
ATOM 2354 C CA . TRP B 1 137 ? 16.596 -6.319 2.881 1 98.13 137 TRP B CA 1
ATOM 2355 C C . TRP B 1 137 ? 15.162 -5.811 2.773 1 98.13 137 TRP B C 1
ATOM 2357 O O . TRP B 1 137 ? 14.921 -4.602 2.81 1 98.13 137 TRP B O 1
ATOM 2367 N N . GLY B 1 138 ? 14.187 -6.72 2.576 1 97.45 138 GLY B N 1
ATOM 2368 C CA . GLY B 1 138 ? 12.787 -6.33 2.621 1 97.45 138 GLY B CA 1
ATOM 2369 C C . GLY B 1 138 ? 12.387 -5.693 3.938 1 97.45 138 GLY B C 1
ATOM 2370 O O . GLY B 1 138 ? 11.965 -4.535 3.971 1 97.45 138 GLY B O 1
ATOM 2371 N N . PRO B 1 139 ? 12.609 -6.355 5.037 1 97.97 139 PRO B N 1
ATOM 2372 C CA . PRO B 1 139 ? 12.302 -5.795 6.355 1 97.97 139 PRO B CA 1
ATOM 2373 C C . PRO B 1 139 ? 13.118 -4.543 6.669 1 97.97 139 PRO B C 1
ATOM 2375 O O . PRO B 1 139 ? 12.622 -3.627 7.331 1 97.97 139 PRO B O 1
ATOM 2378 N N . VAL B 1 140 ? 14.371 -4.505 6.257 1 98.42 140 VAL B N 1
ATOM 2379 C CA . VAL B 1 140 ? 15.183 -3.309 6.453 1 98.42 140 VAL B CA 1
ATOM 2380 C C . VAL B 1 140 ? 14.528 -2.119 5.755 1 98.42 140 VAL B C 1
ATOM 2382 O O . VAL B 1 140 ? 14.422 -1.034 6.332 1 98.42 140 VAL B O 1
ATOM 2385 N N . GLN B 1 141 ? 14.118 -2.343 4.5 1 98.26 141 GLN B N 1
ATOM 2386 C CA . GLN B 1 141 ? 13.417 -1.304 3.753 1 98.26 141 GLN B CA 1
ATOM 2387 C C . GLN B 1 141 ? 12.153 -0.86 4.484 1 98.26 141 GLN B C 1
ATOM 2389 O O . GLN B 1 141 ? 11.887 0.338 4.604 1 98.26 141 GLN B O 1
ATOM 2394 N N . LEU B 1 142 ? 11.37 -1.771 4.985 1 98.41 142 LEU B N 1
ATOM 2395 C CA . LEU B 1 142 ? 10.126 -1.449 5.676 1 98.41 142 LEU B CA 1
ATOM 2396 C C . LEU B 1 142 ? 10.4 -0.644 6.941 1 98.41 142 LEU B C 1
ATOM 2398 O O . LEU B 1 142 ? 9.653 0.282 7.267 1 98.41 142 LEU B O 1
ATOM 2402 N N . LEU B 1 143 ? 11.426 -1.021 7.66 1 98.54 143 LEU B N 1
ATOM 2403 C CA . LEU B 1 143 ? 11.806 -0.284 8.86 1 98.54 143 LEU B CA 1
ATOM 2404 C C . LEU B 1 143 ? 12.173 1.157 8.52 1 98.54 143 LEU B C 1
ATOM 2406 O O . LEU B 1 143 ? 11.709 2.092 9.177 1 98.54 143 LEU B O 1
ATOM 2410 N N . LEU B 1 144 ? 12.95 1.374 7.508 1 98.69 144 LEU B N 1
ATOM 2411 C CA . LEU B 1 144 ? 13.371 2.713 7.112 1 98.69 144 LEU B CA 1
ATOM 2412 C C . LEU B 1 144 ? 12.182 3.535 6.626 1 98.69 144 LEU B C 1
ATOM 2414 O O . LEU B 1 144 ? 12.086 4.729 6.918 1 98.69 144 LEU B O 1
ATOM 2418 N N . LEU B 1 145 ? 11.311 2.904 5.908 1 98.64 145 LEU B N 1
ATOM 2419 C CA . LEU B 1 145 ? 10.108 3.582 5.438 1 98.64 145 LEU B CA 1
ATOM 2420 C C . LEU B 1 145 ? 9.228 4.003 6.611 1 98.64 145 LEU B C 1
ATOM 2422 O O . LEU B 1 145 ? 8.642 5.088 6.594 1 98.64 145 LEU B O 1
ATOM 2426 N N . THR B 1 146 ? 9.13 3.134 7.58 1 98.4 146 THR B N 1
ATOM 2427 C CA . THR B 1 146 ? 8.365 3.464 8.777 1 98.4 146 THR B CA 1
ATOM 2428 C C . THR B 1 146 ? 8.99 4.649 9.509 1 98.4 146 THR B C 1
ATOM 2430 O O . THR B 1 146 ? 8.279 5.542 9.975 1 98.4 146 THR B O 1
ATOM 2433 N N . VAL B 1 147 ? 10.283 4.669 9.637 1 98.46 147 VAL B N 1
ATOM 2434 C CA . VAL B 1 147 ? 11.001 5.764 10.28 1 98.46 147 VAL B CA 1
ATOM 2435 C C . VAL B 1 147 ? 10.719 7.071 9.543 1 98.46 147 VAL B C 1
ATOM 2437 O O . VAL B 1 147 ? 10.435 8.096 10.168 1 98.46 147 VAL B O 1
ATOM 2440 N N . VAL B 1 148 ? 10.757 7.037 8.202 1 98.14 148 VAL B N 1
ATOM 2441 C CA . VAL B 1 148 ? 10.514 8.24 7.414 1 98.14 148 VAL B CA 1
ATOM 2442 C C . VAL B 1 148 ? 9.075 8.708 7.615 1 98.14 148 VAL B C 1
ATOM 2444 O O . VAL B 1 148 ? 8.807 9.911 7.661 1 98.14 148 VAL B O 1
ATOM 2447 N N . LEU B 1 149 ? 8.146 7.791 7.726 1 98.27 149 LEU B N 1
ATOM 2448 C CA . LEU B 1 149 ? 6.754 8.13 7.998 1 98.27 149 LEU B CA 1
ATOM 2449 C C . LEU B 1 149 ? 6.619 8.837 9.343 1 98.27 149 LEU B C 1
ATOM 2451 O O . LEU B 1 149 ? 5.947 9.866 9.443 1 98.27 149 LEU B O 1
ATOM 2455 N N . ILE B 1 150 ? 7.297 8.295 10.347 1 98.16 150 ILE B N 1
ATOM 2456 C CA . ILE B 1 150 ? 7.244 8.87 11.686 1 98.16 150 ILE B CA 1
ATOM 2457 C C . ILE B 1 150 ? 7.892 10.253 11.68 1 98.16 150 ILE B C 1
ATOM 2459 O O . ILE B 1 150 ? 7.345 11.204 12.243 1 98.16 150 ILE B O 1
ATOM 2463 N N . ILE B 1 151 ? 9.007 10.422 11.013 1 97.19 151 ILE B N 1
ATOM 2464 C CA . ILE B 1 151 ? 9.7 11.702 10.916 1 97.19 151 ILE B CA 1
ATOM 2465 C C . ILE B 1 151 ? 8.808 12.719 10.207 1 97.19 151 ILE B C 1
ATOM 2467 O O . ILE B 1 151 ? 8.796 13.899 10.564 1 97.19 151 ILE B O 1
ATOM 2471 N N . SER B 1 152 ? 8.063 12.285 9.238 1 96.01 152 SER B N 1
ATOM 2472 C CA . SER B 1 152 ? 7.2 13.173 8.466 1 96.01 152 SER B CA 1
ATOM 2473 C C . SER B 1 152 ? 6.082 13.747 9.331 1 96.01 152 SER B C 1
ATOM 2475 O O . SER B 1 152 ? 5.635 14.874 9.109 1 96.01 152 SER B O 1
ATOM 2477 N N . VAL B 1 153 ? 5.634 12.977 10.268 1 96.8 153 VAL B N 1
ATOM 2478 C CA . VAL B 1 153 ? 4.521 13.409 11.107 1 96.8 153 VAL B CA 1
ATOM 2479 C C . VAL B 1 153 ? 5.047 14.245 12.273 1 96.8 153 VAL B C 1
ATOM 2481 O O . VAL B 1 153 ? 4.474 15.284 12.608 1 96.8 153 VAL B O 1
ATOM 2484 N N . PHE B 1 154 ? 6.13 13.843 12.89 1 96.49 154 PHE B N 1
ATOM 2485 C CA . PHE B 1 154 ? 6.629 14.482 14.102 1 96.49 154 PHE B CA 1
ATOM 2486 C C . PHE B 1 154 ? 7.471 15.706 13.761 1 96.49 154 PHE B C 1
ATOM 2488 O O . PHE B 1 154 ? 7.565 16.642 14.556 1 96.49 154 PHE B O 1
ATOM 2495 N N . LYS B 1 155 ? 8.129 15.625 12.543 1 93.38 155 LYS B N 1
ATOM 2496 C CA . LYS B 1 155 ? 8.993 16.722 12.115 1 93.38 155 LYS B CA 1
ATOM 2497 C C . LYS B 1 155 ? 9.886 17.196 13.258 1 93.38 155 LYS B C 1
ATOM 2499 O O . LYS B 1 155 ? 9.83 18.362 13.654 1 93.38 155 LYS B O 1
ATOM 2504 N N . PRO B 1 156 ? 10.658 16.273 13.553 1 90.86 156 PRO B N 1
ATOM 2505 C CA . PRO B 1 156 ? 11.519 16.629 14.683 1 90.86 156 PRO B CA 1
ATOM 2506 C C . PRO B 1 156 ? 12.581 17.662 14.313 1 90.86 156 PRO B C 1
ATOM 2508 O O . PRO B 1 156 ? 12.907 17.823 13.134 1 90.86 156 PRO B O 1
ATOM 2511 N N . TRP B 1 157 ? 13.035 18.589 15.305 1 84.46 157 TRP B N 1
ATOM 2512 C CA . TRP B 1 157 ? 14.128 19.545 15.166 1 84.46 157 TRP B CA 1
ATOM 2513 C C . TRP B 1 157 ? 13.722 20.709 14.267 1 84.46 157 TRP B C 1
ATOM 2515 O O . TRP B 1 157 ? 14.543 21.232 13.51 1 84.46 157 TRP B O 1
ATOM 2525 N N . LYS B 1 158 ? 12.485 20.873 14.18 1 74.22 158 LYS B N 1
ATOM 2526 C CA . LYS B 1 158 ? 12.001 22.002 13.39 1 74.22 158 LYS B CA 1
ATOM 2527 C C . LYS B 1 158 ? 12.623 23.312 13.865 1 74.22 158 LYS B C 1
ATOM 2529 O O . LYS B 1 158 ? 12.635 23.601 15.063 1 74.22 158 LYS B O 1
ATOM 2534 N N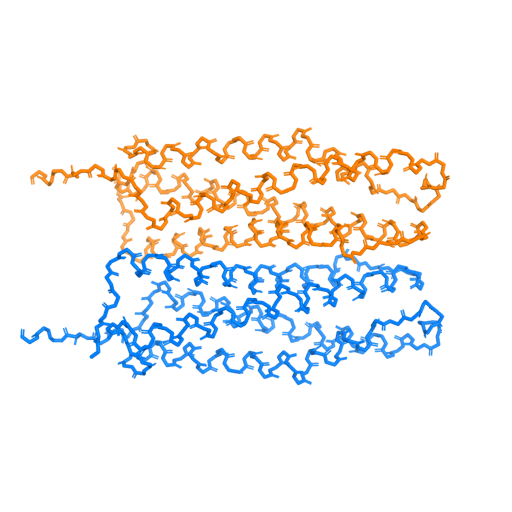 . ALA B 1 159 ? 13.396 23.964 12.98 1 67.67 159 ALA B N 1
ATOM 2535 C CA . ALA B 1 159 ? 14.029 25.232 13.334 1 67.67 159 ALA B CA 1
ATOM 2536 C C . ALA B 1 159 ? 12.985 26.325 13.547 1 67.67 159 ALA B C 1
ATOM 2538 O O . ALA B 1 159 ? 11.932 26.32 12.905 1 67.67 159 ALA B O 1
ATOM 2539 N N . LYS B 1 160 ? 13.06 27.103 14.67 1 59.98 160 LYS B N 1
ATOM 2540 C CA . LYS B 1 160 ? 12.245 28.292 14.903 1 59.98 160 LYS B CA 1
ATOM 2541 C C . LYS B 1 160 ? 12.422 29.309 13.779 1 59.98 160 LYS B C 1
ATOM 2543 O O . LYS B 1 160 ? 13.537 29.762 13.514 1 59.98 160 LYS B O 1
ATOM 2548 N N . ILE B 1 161 ? 11.677 29.049 12.675 1 55.34 161 ILE B N 1
ATOM 2549 C CA . ILE B 1 161 ? 11.827 30.026 11.602 1 55.34 161 ILE B CA 1
ATOM 2550 C C . ILE B 1 161 ? 11.429 31.411 12.105 1 55.34 161 ILE B C 1
ATOM 2552 O O . ILE B 1 161 ? 10.314 31.604 12.594 1 55.34 161 ILE B O 1
ATOM 2556 N N . LYS B 1 162 ? 12.345 32.236 12.599 1 52.82 162 LYS B N 1
ATOM 2557 C CA . LYS B 1 162 ? 12.165 33.635 12.979 1 52.82 162 LYS B CA 1
ATOM 2558 C C . LYS B 1 162 ? 11.428 34.41 11.891 1 52.82 162 LYS B C 1
ATOM 2560 O O . LYS B 1 162 ? 11.804 34.353 10.718 1 52.82 162 LYS B O 1
ATOM 2565 N N . ARG B 1 163 ? 10.133 34.596 11.987 1 51.25 163 ARG B N 1
ATOM 2566 C CA . ARG B 1 163 ? 9.476 35.596 11.152 1 51.25 163 ARG B CA 1
ATOM 2567 C C . ARG B 1 163 ? 10.295 36.881 11.091 1 51.25 163 ARG B C 1
ATOM 2569 O O . ARG B 1 163 ? 10.776 37.366 12.117 1 51.25 163 ARG B O 1
ATOM 2576 N N . PRO B 1 164 ? 10.693 37.175 9.896 1 47.85 164 PRO B N 1
ATOM 2577 C CA . PRO B 1 164 ? 11.269 38.521 9.94 1 47.85 164 PRO B CA 1
ATOM 2578 C C . PRO B 1 164 ? 10.295 39.562 10.487 1 47.85 164 PRO B C 1
ATOM 2580 O O . PRO B 1 164 ? 9.078 39.394 10.374 1 47.85 164 PRO B O 1
#

Foldseek 3Di:
DAADDPVRVVVLVVLLVQLLCLQLVLLVVLLCCLVPPDDDALVSQLVNLVVSLVSCVPRNVSSLVSNVVSLVCCQPRHPCHQPPFPLNVVLVVLSVVLVCCCVPQLNCLSVVSNDHSVCCVPCVVSVVVSSVSCNVVSVVSNVSSVVNVVCVVVVPRPDPPPDD/DAADDPVRVVVLVVLLVQLLCLQLVLLVVLLCCLVPPDDDALVSQLVNLVVSLVSCVPRNVSSLVSNVVSLVCCQPRHPCHQPPFPLNVVLVVLSVVLVCCCVPQLNCLSVVSNDHSVCCVPCVVSVVVSSVSCNVVSVVSNVSSVVNVVCVVVVPRPDPPPDD

Solvent-accessible surface area (backbone atoms only — not comparable to full-atom values): 16934 Å² total; per-residue (Å²): 131,82,58,57,51,72,68,53,47,42,50,48,48,48,51,30,49,51,13,45,22,26,29,52,14,35,51,52,47,47,52,47,42,64,73,73,50,78,62,88,44,41,49,18,40,25,44,54,27,43,48,47,38,50,47,44,67,47,38,29,45,47,9,51,53,36,38,52,52,43,52,51,48,41,25,70,33,38,94,57,38,65,69,73,29,62,46,51,38,50,45,52,52,52,49,52,53,49,51,48,46,43,58,69,53,44,39,56,32,43,57,68,41,48,52,61,40,73,54,46,78,78,36,51,65,60,46,50,51,28,50,50,52,45,63,55,51,44,55,52,48,51,52,54,51,50,49,46,54,49,44,68,65,64,44,51,72,64,68,84,74,74,74,128,130,82,59,58,52,73,68,53,47,42,51,48,49,49,50,32,50,51,14,46,20,27,29,54,15,34,52,51,48,46,53,46,42,64,72,73,51,79,61,89,45,41,48,17,41,26,42,53,27,44,48,46,38,49,46,44,66,48,38,29,45,49,9,50,52,35,37,54,53,42,51,50,48,42,24,71,32,39,95,58,38,65,68,74,32,60,45,51,38,50,46,52,51,52,49,52,52,50,50,49,46,43,58,69,55,43,38,55,31,46,58,68,41,47,52,62,42,73,54,45,78,80,35,51,65,59,46,50,51,26,49,51,52,43,64,53,52,43,56,53,49,52,51,53,51,50,51,47,52,48,45,68,65,64,43,52,72,66,66,84,75,74,75,128